Protein AF-A0A2U1MA56-F1 (afdb_monomer)

Sequence (239 aa):
MHGKRPIFQWEWEWISPPASTTELYQLQEMLSQLRNVMLTNDTDSWKWACNASGIFTTKSMKNHLIKTAHGPNHWIFPWNRLAPIKANILGWRLEMNRLPTTDLLLQRKIAIPSTTCLLCNASVESIQHLFLECPFADILWSLLLSWCKIPLRRPLQAKDLFELHMDPFIPPDKAKHINLIVLSYCWTIWKVRNECVFSKKEPSIRFDMKEINTTSYLWLANRTNSSELDWTKWSSFNY

Mean predicted aligned error: 11.5 Å

pLDDT: mean 88.61, std 12.23, range [33.47, 98.5]

Secondary structure (DSSP, 8-state):
--PPPP--------SS---SHHHHHHHHHHHHHHTT----SSPP----TTSTT----HHHHHHHHHHH--S-S-------TTS-HHHHHHHHHHHTT-S--HHHHHHTT---S--B-TTTSSSB--HHIIIII-HHHHHHHHHHHHHTTPPP---SSHHHHHHGGG-TTS-HHHHHHHHHHHHHHHHHHHHHHHHHHHH-PPP-HHHHHHHHHHHHHHHHHTT---TT--HHHHHTT--

Radius of gyration: 28.81 Å; Cα contacts (8 Å, |Δi|>4): 208; chains: 1; bounding box: 80×38×81 Å

Structure (mmCIF, N/CA/C/O backbone):
data_AF-A0A2U1MA56-F1
#
_entry.id   AF-A0A2U1MA56-F1
#
loop_
_atom_site.group_PDB
_atom_site.id
_atom_site.type_symbol
_atom_site.label_atom_id
_atom_site.label_alt_id
_atom_site.label_comp_id
_atom_site.label_asym_id
_atom_site.label_entity_id
_atom_site.label_seq_id
_atom_site.pdbx_PDB_ins_code
_atom_site.Cartn_x
_atom_site.Cartn_y
_atom_site.Cartn_z
_atom_site.occupancy
_atom_site.B_iso_or_equiv
_atom_site.auth_seq_id
_atom_site.auth_comp_id
_atom_site.auth_asym_id
_atom_site.auth_atom_id
_atom_site.pdbx_PDB_model_num
ATOM 1 N N . MET A 1 1 ? 59.895 7.330 -34.486 1.00 33.47 1 MET A N 1
ATOM 2 C CA . MET A 1 1 ? 59.615 6.599 -35.741 1.00 33.47 1 MET A CA 1
ATOM 3 C C . MET A 1 1 ? 58.118 6.329 -35.813 1.00 33.47 1 MET A C 1
ATOM 5 O O . MET A 1 1 ? 57.593 5.675 -34.926 1.00 33.47 1 MET A O 1
ATOM 9 N N . HIS A 1 2 ? 57.409 6.939 -36.764 1.00 36.34 2 HIS A N 1
ATOM 10 C CA . HIS A 1 2 ? 55.959 6.781 -36.928 1.00 36.34 2 HIS A CA 1
ATOM 11 C C . HIS A 1 2 ? 55.671 5.485 -37.699 1.00 36.34 2 HIS A C 1
ATOM 13 O O . HIS A 1 2 ? 55.919 5.416 -38.901 1.00 36.34 2 HIS A O 1
ATOM 19 N N . GLY A 1 3 ? 55.187 4.453 -37.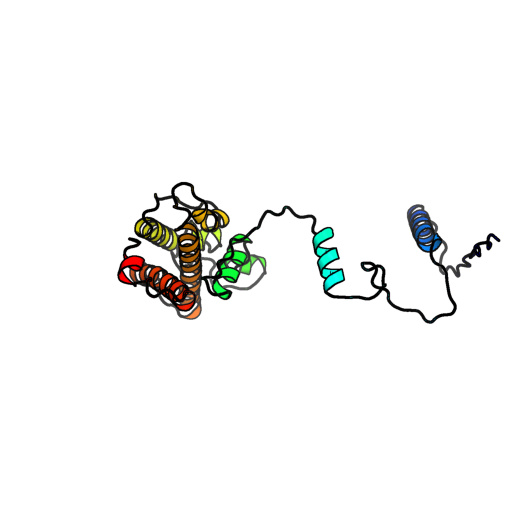005 1.00 38.47 3 GLY A N 1
ATOM 20 C CA . GLY A 1 3 ? 54.735 3.214 -37.638 1.00 38.47 3 GLY A CA 1
ATOM 21 C C . GLY A 1 3 ? 53.513 3.485 -38.514 1.00 38.47 3 GLY A C 1
ATOM 22 O O . GLY A 1 3 ? 52.492 3.968 -38.024 1.00 38.47 3 GLY A O 1
ATOM 23 N N . LYS A 1 4 ? 53.629 3.211 -39.818 1.00 44.22 4 LYS A N 1
ATOM 24 C CA . LYS A 1 4 ? 52.506 3.246 -40.762 1.00 44.22 4 LYS A CA 1
ATOM 25 C C . LYS A 1 4 ? 51.425 2.283 -40.260 1.00 44.22 4 LYS A C 1
ATOM 27 O O . LYS A 1 4 ? 51.717 1.116 -40.017 1.00 44.22 4 LYS A O 1
ATOM 32 N N . ARG A 1 5 ? 50.191 2.770 -40.085 1.00 49.66 5 ARG A N 1
ATOM 33 C CA . ARG A 1 5 ? 49.040 1.903 -39.793 1.00 49.66 5 ARG A CA 1
ATOM 34 C C . ARG A 1 5 ? 48.814 0.991 -41.009 1.00 49.66 5 ARG A C 1
ATOM 36 O O . ARG A 1 5 ? 48.802 1.525 -42.120 1.00 49.66 5 ARG A O 1
ATOM 43 N N . PRO A 1 6 ? 48.656 -0.331 -40.842 1.00 53.56 6 PRO A N 1
ATOM 44 C CA . PRO A 1 6 ? 48.282 -1.200 -41.950 1.00 53.56 6 PRO A CA 1
ATOM 45 C C . PRO A 1 6 ? 46.906 -0.768 -42.471 1.00 53.56 6 PRO A C 1
ATOM 47 O O . PRO A 1 6 ? 45.951 -0.642 -41.707 1.00 53.56 6 PRO A O 1
ATOM 50 N N . ILE A 1 7 ? 46.827 -0.473 -43.767 1.00 55.69 7 ILE A N 1
ATOM 51 C CA . ILE A 1 7 ? 45.560 -0.216 -44.451 1.00 55.69 7 ILE A CA 1
ATOM 52 C C . ILE A 1 7 ? 45.002 -1.595 -44.793 1.00 55.69 7 ILE A C 1
ATOM 54 O O . ILE A 1 7 ? 45.499 -2.250 -45.704 1.00 55.69 7 ILE A O 1
ATOM 58 N N . PHE A 1 8 ? 44.021 -2.061 -44.024 1.00 61.78 8 PHE A N 1
ATOM 59 C CA . PHE A 1 8 ? 43.281 -3.273 -44.358 1.00 61.78 8 PHE A CA 1
ATOM 60 C C . PHE A 1 8 ? 42.340 -2.960 -45.528 1.00 61.78 8 PHE A C 1
ATOM 62 O O . PHE A 1 8 ? 41.454 -2.112 -45.405 1.00 61.78 8 PHE A O 1
ATOM 69 N N . GLN A 1 9 ? 42.556 -3.611 -46.671 1.00 66.38 9 GLN A N 1
ATOM 70 C CA . GLN A 1 9 ? 41.637 -3.586 -47.804 1.00 66.38 9 GLN A CA 1
ATOM 71 C C . GLN A 1 9 ? 40.729 -4.812 -47.687 1.00 66.38 9 GLN A C 1
ATOM 73 O O . GLN A 1 9 ? 41.209 -5.941 -47.715 1.00 66.38 9 GLN A O 1
ATOM 78 N N . TRP A 1 10 ? 39.432 -4.585 -47.480 1.00 74.56 10 TRP A N 1
ATOM 79 C CA . TRP A 1 10 ? 38.451 -5.661 -47.368 1.00 74.56 10 TRP A CA 1
ATOM 80 C C . TRP A 1 10 ? 38.139 -6.221 -48.758 1.00 74.56 10 TRP A C 1
ATOM 82 O O . TRP A 1 10 ? 37.633 -5.492 -49.615 1.00 74.56 10 TRP A O 1
ATOM 92 N N . GLU A 1 11 ? 38.429 -7.502 -48.970 1.00 78.88 11 GLU A N 1
ATOM 93 C CA . GLU A 1 11 ? 37.964 -8.262 -50.129 1.00 78.88 11 GLU A CA 1
ATOM 94 C C . GLU A 1 11 ? 36.668 -8.979 -49.745 1.00 78.88 11 GLU A C 1
ATOM 96 O O . GLU A 1 11 ? 36.629 -9.761 -48.797 1.00 78.88 11 GLU A O 1
ATOM 101 N N . TRP A 1 12 ? 35.583 -8.645 -50.438 1.00 81.75 12 TRP A N 1
ATOM 102 C CA . TRP A 1 12 ? 34.245 -9.137 -50.124 1.00 81.75 12 TRP A CA 1
ATOM 103 C C . TRP A 1 12 ? 33.830 -10.211 -51.126 1.00 81.75 12 TRP A C 1
ATOM 105 O O . TRP A 1 12 ? 33.728 -9.938 -52.324 1.00 81.75 12 TRP A O 1
ATOM 115 N N . GLU A 1 13 ? 33.514 -11.405 -50.636 1.00 86.81 13 GLU A N 1
ATOM 116 C CA . GLU A 1 13 ? 32.885 -12.460 -51.434 1.00 86.81 13 GLU A CA 1
ATOM 117 C C . GLU A 1 13 ? 31.362 -12.269 -51.440 1.00 86.81 13 GLU A C 1
ATOM 119 O O . GLU A 1 13 ? 30.616 -12.863 -50.660 1.00 86.81 13 GLU A O 1
ATOM 124 N N . TRP A 1 14 ? 30.886 -11.361 -52.294 1.00 84.19 14 TRP A N 1
ATOM 125 C CA . TRP A 1 14 ? 29.463 -11.041 -52.382 1.00 84.19 14 TRP A CA 1
ATOM 126 C C . TRP A 1 14 ? 28.648 -12.211 -52.943 1.00 84.19 14 TRP A C 1
ATOM 128 O O . TRP A 1 14 ? 28.882 -12.655 -54.064 1.00 84.19 14 TRP A O 1
ATOM 138 N N . ILE A 1 15 ? 27.608 -12.628 -52.216 1.00 85.25 15 ILE A N 1
ATOM 139 C CA . ILE A 1 15 ? 26.539 -13.476 -52.776 1.00 85.25 15 ILE A CA 1
ATOM 140 C C . ILE A 1 15 ? 25.653 -12.640 -53.719 1.00 85.25 15 ILE A C 1
ATOM 142 O O . ILE A 1 15 ? 25.251 -13.103 -54.782 1.00 85.25 15 ILE A O 1
ATOM 146 N N . SER A 1 16 ? 25.383 -11.385 -53.345 1.00 85.69 16 SER A N 1
ATOM 147 C CA . SER A 1 16 ? 24.796 -10.349 -54.199 1.00 85.69 16 SER A CA 1
ATOM 148 C C . SER A 1 16 ? 25.372 -8.994 -53.783 1.00 85.69 16 SER A C 1
ATOM 150 O O . SER A 1 16 ? 25.399 -8.710 -52.582 1.00 85.69 16 SER A O 1
ATOM 152 N N . PRO A 1 17 ? 25.842 -8.152 -54.719 1.00 85.69 17 PRO A N 1
ATOM 153 C CA . PRO A 1 17 ? 26.330 -6.824 -54.378 1.00 85.69 17 PRO A CA 1
ATOM 154 C C . PRO A 1 17 ? 25.165 -5.908 -53.961 1.00 85.69 17 PRO A C 1
ATOM 156 O O . PRO A 1 17 ? 24.044 -6.091 -54.446 1.00 85.69 17 PRO A O 1
ATOM 159 N N . PRO A 1 18 ? 25.413 -4.912 -53.091 1.00 87.50 18 PRO A N 1
ATOM 160 C CA . PRO A 1 18 ? 24.406 -3.921 -52.722 1.00 87.50 18 PRO A CA 1
ATOM 161 C C . PRO A 1 18 ? 23.954 -3.149 -53.967 1.00 87.50 18 PRO A C 1
ATOM 163 O O . PRO A 1 18 ? 24.777 -2.564 -54.673 1.00 87.50 18 PRO A O 1
ATOM 166 N N . ALA A 1 19 ? 22.650 -3.158 -54.238 1.00 88.75 19 ALA A N 1
ATOM 167 C CA . ALA A 1 19 ? 22.073 -2.595 -55.460 1.00 88.75 19 ALA A CA 1
ATOM 168 C C . ALA A 1 19 ? 21.151 -1.401 -55.176 1.00 88.75 19 ALA A C 1
ATOM 170 O O . ALA A 1 19 ? 20.963 -0.536 -56.031 1.00 88.75 19 ALA A O 1
ATOM 171 N N . SER A 1 20 ? 20.585 -1.334 -53.971 1.00 92.31 20 SER A N 1
ATOM 172 C CA . SER A 1 20 ? 19.740 -0.228 -53.528 1.00 92.31 20 SER A CA 1
ATOM 173 C C . SER A 1 20 ? 20.529 0.841 -52.771 1.00 92.31 20 SER A C 1
ATOM 175 O O . SER A 1 20 ? 21.581 0.595 -52.178 1.00 92.31 20 SER A O 1
ATOM 177 N N . THR A 1 21 ? 19.978 2.053 -52.728 1.00 89.94 21 THR A N 1
ATOM 178 C CA . THR A 1 21 ? 20.537 3.155 -51.935 1.00 89.94 21 THR A CA 1
ATOM 179 C C . THR A 1 21 ? 20.605 2.813 -50.446 1.00 89.94 21 THR A C 1
ATOM 181 O O . THR A 1 21 ? 21.595 3.137 -49.797 1.00 89.94 21 THR A O 1
ATOM 184 N N . THR A 1 22 ? 19.605 2.113 -49.902 1.00 92.19 22 THR A N 1
ATOM 185 C CA . THR A 1 22 ? 19.592 1.668 -48.500 1.00 92.19 22 THR A CA 1
ATOM 186 C C . THR A 1 22 ? 20.719 0.684 -48.193 1.00 92.19 22 THR A C 1
ATOM 188 O O . THR A 1 22 ? 21.407 0.856 -47.189 1.00 92.19 22 THR A O 1
ATOM 191 N N . GLU A 1 23 ? 20.953 -0.307 -49.056 1.00 90.06 23 GLU A N 1
ATOM 192 C CA . GLU A 1 23 ? 22.043 -1.278 -48.874 1.00 90.06 23 GLU A CA 1
ATOM 193 C C . GLU A 1 23 ? 23.419 -0.605 -48.958 1.00 90.06 23 GLU A C 1
ATOM 195 O O . GLU A 1 23 ? 24.312 -0.925 -48.175 1.00 90.06 23 GLU A O 1
ATOM 200 N N . LEU A 1 24 ? 23.586 0.378 -49.852 1.00 90.25 24 LEU A N 1
ATOM 201 C CA . LEU A 1 24 ? 24.814 1.175 -49.931 1.00 90.25 24 LEU A CA 1
ATOM 202 C C . LEU A 1 24 ? 25.049 1.999 -48.655 1.00 90.25 24 LEU A C 1
ATOM 204 O O . LEU A 1 24 ? 26.180 2.048 -48.167 1.00 90.25 24 LEU A O 1
ATOM 208 N N . TYR A 1 25 ? 24.001 2.596 -48.074 1.00 92.62 25 TYR A N 1
ATOM 209 C CA . TYR A 1 25 ? 24.103 3.295 -46.787 1.00 92.62 25 TYR A CA 1
ATOM 210 C C . TYR A 1 25 ? 24.478 2.350 -45.641 1.00 92.62 25 TYR A C 1
ATOM 212 O O . TYR A 1 25 ? 25.361 2.679 -44.850 1.00 92.62 25 TYR A O 1
ATOM 220 N N . GLN A 1 26 ? 23.860 1.169 -45.568 1.00 89.94 26 GLN A N 1
ATOM 221 C CA . GLN A 1 26 ? 24.180 0.158 -44.554 1.00 89.94 26 GLN A CA 1
ATOM 222 C C . GLN A 1 26 ? 25.624 -0.338 -44.682 1.00 89.94 26 GLN A C 1
ATOM 224 O O . GLN A 1 26 ? 26.332 -0.452 -43.680 1.00 89.94 26 GLN A O 1
ATOM 229 N N . LEU A 1 27 ? 26.093 -0.572 -45.913 1.00 88.50 27 LEU A N 1
ATOM 230 C CA . LEU A 1 27 ? 27.484 -0.932 -46.172 1.00 88.50 27 LEU A CA 1
ATOM 231 C C . LEU A 1 27 ? 28.436 0.181 -45.717 1.00 88.50 27 LEU A C 1
ATOM 233 O O . LEU A 1 27 ? 29.429 -0.091 -45.043 1.00 88.50 27 LEU A O 1
ATOM 237 N N . GLN A 1 28 ? 28.134 1.438 -46.043 1.00 88.69 28 GLN A N 1
ATOM 238 C CA . GLN A 1 28 ? 28.951 2.578 -45.627 1.00 88.69 28 GLN A CA 1
ATOM 239 C C . GLN A 1 28 ? 28.989 2.732 -44.097 1.00 88.69 28 GLN A C 1
ATOM 241 O O . GLN A 1 28 ? 30.052 3.001 -43.531 1.00 88.69 28 GLN A O 1
ATOM 246 N N . GLU A 1 29 ? 27.859 2.534 -43.419 1.00 90.56 29 GLU A N 1
ATOM 247 C CA . GLU A 1 29 ? 27.781 2.553 -41.958 1.00 90.56 29 GLU A CA 1
ATOM 248 C C . GLU A 1 29 ? 28.630 1.435 -41.344 1.00 90.56 29 GLU A C 1
ATOM 250 O O . GLU A 1 29 ? 29.468 1.704 -40.480 1.00 90.56 29 GLU A O 1
ATOM 255 N N . MET A 1 30 ? 28.499 0.204 -41.837 1.00 86.62 30 MET A N 1
ATOM 256 C CA . MET A 1 30 ? 29.304 -0.932 -41.390 1.00 86.62 30 MET A CA 1
ATOM 257 C C . MET A 1 30 ? 30.807 -0.682 -41.610 1.00 86.62 30 MET A C 1
ATOM 259 O O . MET A 1 30 ? 31.601 -0.852 -40.684 1.00 86.62 30 MET A O 1
ATOM 263 N N . LEU A 1 31 ? 31.216 -0.206 -42.793 1.00 87.12 31 LEU A N 1
ATOM 264 C CA . LEU A 1 31 ? 32.615 0.138 -43.082 1.00 87.12 31 LEU A CA 1
ATOM 265 C C . LEU A 1 31 ? 33.150 1.218 -42.129 1.00 87.12 31 LEU A C 1
ATOM 267 O O . LEU A 1 31 ? 34.313 1.169 -41.723 1.00 87.12 31 LEU A O 1
ATOM 271 N N . SER A 1 32 ? 32.304 2.170 -41.723 1.00 86.44 32 SER A N 1
ATOM 272 C CA . SER A 1 32 ? 32.674 3.194 -40.740 1.00 86.44 32 SER A CA 1
ATOM 273 C C . SER A 1 32 ? 32.966 2.600 -39.355 1.00 86.44 32 SER A C 1
ATOM 275 O O . SER A 1 32 ? 33.912 3.041 -38.697 1.00 86.44 32 SER A O 1
ATOM 277 N N . GLN A 1 33 ? 32.225 1.562 -38.946 1.00 83.19 33 GLN A N 1
ATOM 278 C CA . GLN A 1 33 ? 32.451 0.842 -37.689 1.00 83.19 33 GLN A CA 1
ATOM 279 C C . GLN A 1 33 ? 33.727 -0.008 -37.756 1.00 83.19 33 GLN A C 1
ATOM 281 O O . GLN A 1 33 ? 34.509 -0.033 -36.803 1.00 83.19 33 GLN A O 1
ATOM 286 N N . LEU A 1 34 ? 33.991 -0.634 -38.908 1.00 82.00 34 LEU A N 1
ATOM 287 C CA . LEU A 1 34 ? 35.180 -1.461 -39.137 1.00 82.00 34 LEU A CA 1
ATOM 288 C C . LEU A 1 34 ? 36.481 -0.655 -39.247 1.00 82.00 34 LEU A C 1
ATOM 290 O O . LEU A 1 34 ? 37.555 -1.201 -39.014 1.00 82.00 34 LEU A O 1
ATOM 294 N N . ARG A 1 35 ? 36.419 0.651 -39.546 1.00 80.38 35 ARG A N 1
ATOM 295 C CA . ARG A 1 35 ? 37.604 1.505 -39.770 1.00 80.38 35 ARG A CA 1
ATOM 296 C C . ARG A 1 35 ? 38.617 1.494 -38.620 1.00 80.38 35 ARG A C 1
ATOM 298 O O . ARG A 1 35 ? 39.806 1.701 -38.848 1.00 80.38 35 ARG A O 1
ATOM 305 N N . ASN A 1 36 ? 38.151 1.303 -37.387 1.00 75.69 36 ASN A N 1
ATOM 306 C CA . ASN A 1 36 ? 39.000 1.299 -36.193 1.00 75.69 36 ASN A CA 1
ATOM 307 C C . ASN A 1 36 ? 39.308 -0.117 -35.676 1.00 75.69 36 ASN A C 1
ATOM 309 O O . ASN A 1 36 ? 39.937 -0.253 -34.626 1.00 75.69 36 ASN A O 1
ATOM 313 N N . VAL A 1 37 ? 38.859 -1.161 -36.377 1.00 77.25 37 VAL A N 1
ATOM 314 C CA . VAL A 1 37 ? 39.108 -2.553 -36.002 1.00 77.25 37 VAL A CA 1
ATOM 315 C C . VAL A 1 37 ? 40.482 -2.961 -36.523 1.00 77.25 37 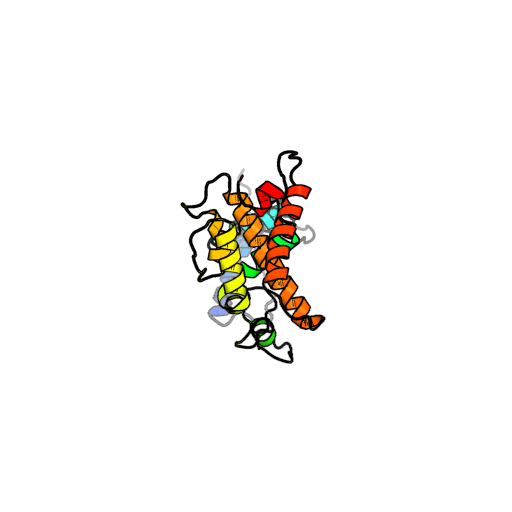VAL A C 1
ATOM 317 O O . VAL A 1 37 ? 40.763 -2.868 -37.714 1.00 77.25 37 VAL A O 1
ATOM 320 N N . MET A 1 38 ? 41.350 -3.406 -35.618 1.00 76.25 38 MET A N 1
ATOM 321 C CA . MET A 1 38 ? 42.636 -4.006 -35.967 1.00 76.25 38 MET A CA 1
ATOM 322 C C . MET A 1 38 ? 42.490 -5.516 -35.842 1.00 76.25 38 MET A C 1
ATOM 324 O O . MET A 1 38 ? 42.315 -6.020 -34.733 1.00 76.25 38 MET A O 1
ATOM 328 N N . LEU A 1 39 ? 42.531 -6.212 -36.976 1.00 79.00 39 LEU A N 1
ATOM 329 C CA . LEU A 1 39 ? 42.515 -7.669 -36.999 1.00 79.00 39 LEU A CA 1
ATOM 330 C C . LEU A 1 39 ? 43.863 -8.194 -36.498 1.00 79.00 39 LEU A C 1
ATOM 332 O O . LEU A 1 39 ? 44.922 -7.724 -36.922 1.00 79.00 39 LEU A O 1
ATOM 336 N N . THR A 1 40 ? 43.813 -9.158 -35.585 1.00 81.19 40 THR A N 1
ATOM 337 C CA . THR A 1 40 ? 44.973 -9.926 -35.130 1.00 81.19 40 THR A CA 1
ATOM 338 C C . THR A 1 40 ? 44.765 -11.391 -35.502 1.00 81.19 40 THR A C 1
ATOM 340 O O . THR A 1 40 ? 43.641 -11.812 -35.755 1.00 81.19 40 THR A O 1
ATOM 343 N N . ASN A 1 41 ? 45.840 -12.182 -35.532 1.00 84.75 41 ASN A N 1
ATOM 344 C CA . ASN A 1 41 ? 45.753 -13.633 -35.754 1.00 84.75 41 ASN A CA 1
ATOM 345 C C . ASN A 1 41 ? 45.302 -14.398 -34.491 1.00 84.75 41 ASN A C 1
ATOM 347 O O . ASN A 1 41 ? 45.479 -15.613 -34.409 1.00 84.75 41 ASN A O 1
ATOM 351 N N . ASP A 1 42 ? 44.780 -13.691 -33.487 1.00 84.00 42 ASP A N 1
ATOM 352 C CA . ASP A 1 42 ? 44.268 -14.306 -32.270 1.00 84.00 42 ASP A CA 1
ATOM 353 C C . ASP A 1 42 ? 42.887 -14.914 -32.530 1.00 84.00 42 ASP A C 1
ATOM 355 O O . ASP A 1 42 ? 42.159 -14.506 -33.432 1.00 84.00 42 ASP A O 1
ATOM 359 N N . THR A 1 43 ? 42.497 -15.883 -31.707 1.00 86.56 43 THR A N 1
ATOM 360 C CA . THR A 1 43 ? 41.151 -16.456 -31.765 1.00 86.56 43 THR A CA 1
ATOM 361 C C . THR A 1 43 ? 40.092 -15.427 -31.373 1.00 86.56 43 THR A C 1
ATOM 363 O O . THR A 1 43 ? 40.266 -14.701 -30.386 1.00 86.56 43 THR A O 1
ATOM 366 N N . ASP A 1 44 ? 38.959 -15.436 -32.074 1.00 85.81 44 ASP A N 1
ATOM 367 C CA . ASP A 1 44 ? 37.825 -14.568 -31.766 1.00 85.81 44 ASP A CA 1
ATOM 368 C C . ASP A 1 44 ? 37.340 -14.734 -30.320 1.00 85.81 44 ASP A C 1
ATOM 370 O O . ASP A 1 44 ? 37.223 -15.839 -29.784 1.00 85.81 44 ASP A O 1
ATOM 374 N N . SER A 1 45 ? 37.031 -13.608 -29.676 1.00 82.31 45 SER A N 1
ATOM 375 C CA . SER A 1 45 ? 36.514 -13.583 -28.308 1.00 82.31 45 SER A CA 1
ATOM 376 C C . SER A 1 45 ? 35.419 -12.536 -28.137 1.00 82.31 45 SER A C 1
ATOM 378 O O . SER A 1 45 ? 35.499 -11.417 -28.646 1.00 82.31 45 SER A O 1
ATOM 380 N N . TRP A 1 46 ? 34.385 -12.891 -27.372 1.00 83.19 46 TRP A N 1
ATOM 381 C CA . TRP A 1 46 ? 33.320 -11.964 -27.008 1.00 83.19 46 TRP A CA 1
ATOM 382 C C . TRP A 1 46 ? 33.841 -10.923 -26.021 1.00 83.19 46 TRP A C 1
ATOM 384 O O . TRP A 1 46 ? 34.283 -11.264 -24.922 1.00 83.19 46 TRP A O 1
ATOM 394 N N . LYS A 1 47 ? 33.742 -9.644 -26.392 1.00 85.44 47 LYS A N 1
ATOM 395 C CA . LYS A 1 47 ? 34.067 -8.523 -25.507 1.00 85.44 47 LYS A CA 1
ATOM 396 C C . LYS A 1 47 ? 32.810 -7.774 -25.100 1.00 85.44 47 LYS A C 1
ATOM 398 O O . LYS A 1 47 ? 31.965 -7.418 -25.916 1.00 85.44 47 LYS A O 1
ATOM 403 N N . TRP A 1 48 ? 32.707 -7.501 -23.809 1.00 87.50 48 TRP A N 1
ATOM 404 C CA . TRP A 1 48 ? 31.652 -6.685 -23.238 1.00 87.50 48 TRP A CA 1
ATOM 405 C C . TRP A 1 48 ? 31.886 -5.205 -23.557 1.00 87.50 48 TRP A C 1
ATOM 407 O O . TRP A 1 48 ? 32.751 -4.562 -22.963 1.00 87.50 48 TRP A O 1
ATOM 417 N N . ALA A 1 49 ? 31.090 -4.655 -24.476 1.00 83.31 49 ALA A N 1
ATOM 418 C CA . ALA A 1 49 ? 31.237 -3.281 -24.961 1.00 83.31 49 ALA A CA 1
ATOM 419 C C . ALA A 1 49 ? 31.054 -2.209 -23.868 1.00 83.31 49 ALA A C 1
ATOM 421 O O . ALA A 1 49 ? 31.612 -1.118 -23.964 1.00 83.31 49 ALA A O 1
ATOM 422 N N . CYS A 1 50 ? 30.306 -2.504 -22.798 1.00 79.88 50 CYS A N 1
ATOM 423 C CA . CYS A 1 50 ? 30.022 -1.536 -21.733 1.00 79.88 50 CYS A CA 1
ATOM 424 C C . CYS A 1 50 ? 31.118 -1.467 -20.648 1.00 79.88 50 CYS A C 1
ATOM 426 O O . CYS A 1 50 ? 30.884 -0.916 -19.568 1.00 79.88 50 CYS A O 1
ATOM 428 N N . ASN A 1 51 ? 32.302 -2.033 -20.896 1.00 82.31 51 ASN A N 1
ATOM 429 C CA . ASN A 1 51 ? 33.456 -1.952 -20.005 1.00 82.31 51 ASN A CA 1
ATOM 430 C C . ASN A 1 51 ? 34.757 -1.860 -20.812 1.00 82.31 51 ASN A C 1
ATOM 432 O O . ASN A 1 51 ? 34.980 -2.654 -21.718 1.00 82.31 51 ASN A O 1
ATOM 436 N N . ALA A 1 52 ? 35.654 -0.944 -20.438 1.00 80.44 52 ALA A N 1
ATOM 437 C CA . ALA A 1 52 ? 36.930 -0.743 -21.128 1.00 80.44 52 ALA A CA 1
ATOM 438 C C . ALA A 1 52 ? 37.841 -1.984 -21.093 1.00 80.44 52 ALA A C 1
ATOM 440 O O . ALA A 1 52 ? 38.643 -2.178 -22.000 1.00 80.44 52 ALA A O 1
ATOM 441 N N . SER A 1 53 ? 37.700 -2.849 -20.080 1.00 83.25 53 SER A N 1
ATOM 442 C CA . SER A 1 53 ? 38.445 -4.112 -20.022 1.00 83.25 53 SER A CA 1
ATOM 443 C C . SER A 1 53 ? 37.897 -5.197 -20.955 1.00 83.25 53 SER A C 1
ATOM 445 O O . SER A 1 53 ? 38.491 -6.266 -21.046 1.00 83.25 53 SER A O 1
ATOM 447 N N . GLY A 1 54 ? 36.744 -4.980 -21.600 1.00 84.50 54 GLY A N 1
ATOM 448 C CA . GLY A 1 54 ? 36.067 -5.983 -22.425 1.00 84.50 54 GLY A CA 1
ATOM 449 C C . GLY A 1 54 ? 35.493 -7.167 -21.639 1.00 84.50 54 GLY A C 1
ATOM 450 O O . GLY A 1 54 ? 34.946 -8.082 -22.244 1.00 84.50 54 GLY A O 1
ATOM 451 N N . ILE A 1 55 ? 35.578 -7.164 -20.304 1.00 87.69 55 ILE A N 1
ATOM 452 C CA . ILE A 1 55 ? 35.078 -8.246 -19.446 1.00 87.69 55 ILE A CA 1
ATOM 453 C C . ILE A 1 55 ? 33.700 -7.876 -18.901 1.00 87.69 55 ILE A C 1
ATOM 455 O O . ILE A 1 55 ? 33.508 -6.791 -18.331 1.00 87.69 55 ILE A O 1
ATOM 459 N N . PHE A 1 56 ? 32.753 -8.806 -19.032 1.00 86.88 56 PHE A N 1
ATOM 460 C CA . PHE A 1 56 ? 31.438 -8.673 -18.423 1.00 86.88 56 PHE A CA 1
ATOM 461 C C . PHE A 1 56 ? 31.541 -8.727 -16.900 1.00 86.88 56 PHE A C 1
ATOM 463 O O . PHE A 1 56 ? 32.099 -9.654 -16.317 1.00 86.88 56 PHE A O 1
ATOM 470 N N . THR A 1 57 ? 30.933 -7.746 -16.242 1.00 90.06 57 THR A N 1
ATOM 471 C CA . THR A 1 57 ? 30.685 -7.797 -14.800 1.00 90.06 57 THR A CA 1
ATOM 472 C C . THR A 1 57 ? 29.291 -7.270 -14.505 1.00 90.06 57 THR A C 1
ATOM 474 O O . THR A 1 57 ? 28.835 -6.308 -15.133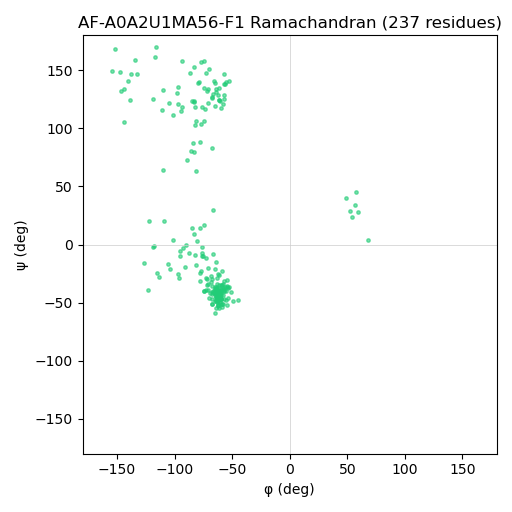 1.00 90.06 57 THR A O 1
ATOM 477 N N . THR A 1 58 ? 28.642 -7.820 -13.479 1.00 87.69 58 THR A N 1
ATOM 478 C CA . THR A 1 58 ? 27.354 -7.311 -12.976 1.00 87.69 58 THR A CA 1
ATOM 479 C C . THR A 1 58 ? 27.431 -5.822 -12.623 1.00 87.69 58 THR A C 1
ATOM 481 O O . THR A 1 58 ? 26.497 -5.071 -12.898 1.00 87.69 58 THR A O 1
ATOM 484 N N . LYS A 1 59 ? 28.579 -5.361 -12.103 1.00 86.81 59 LYS A N 1
ATOM 485 C CA . LYS A 1 59 ? 28.876 -3.944 -11.839 1.00 86.81 59 LYS A CA 1
ATOM 486 C C . LYS A 1 59 ? 28.843 -3.095 -13.113 1.00 86.81 59 LYS A C 1
ATOM 488 O O . LYS A 1 59 ? 28.190 -2.055 -13.124 1.00 86.81 59 LYS A O 1
ATOM 493 N N . SER A 1 60 ? 29.530 -3.521 -14.176 1.00 89.19 60 SER A N 1
ATOM 494 C CA . SER A 1 60 ? 29.549 -2.785 -15.449 1.00 89.19 60 SER A CA 1
ATOM 495 C C . SER A 1 60 ? 28.166 -2.718 -16.100 1.00 89.19 60 SER A C 1
ATOM 497 O O . SER A 1 60 ? 27.765 -1.647 -16.546 1.00 89.19 60 SER A O 1
ATOM 499 N N . MET A 1 61 ? 27.398 -3.812 -16.055 1.00 86.38 61 MET A N 1
ATOM 500 C CA . MET A 1 61 ? 26.022 -3.850 -16.554 1.00 86.38 61 MET A CA 1
ATOM 501 C C . MET A 1 61 ? 25.108 -2.920 -15.755 1.00 86.38 61 MET A C 1
ATOM 503 O O . MET A 1 61 ? 24.415 -2.092 -16.335 1.00 86.38 61 MET A O 1
ATOM 507 N N . LYS A 1 62 ? 25.157 -2.976 -14.418 1.00 85.06 62 LYS A N 1
ATOM 508 C CA . LYS A 1 62 ? 24.395 -2.065 -13.550 1.00 85.06 62 LYS A CA 1
ATOM 509 C C . LYS A 1 62 ? 24.719 -0.600 -13.843 1.00 85.06 62 LYS A C 1
ATOM 511 O O . LYS A 1 62 ? 23.810 0.210 -13.972 1.00 85.06 62 LYS A O 1
ATOM 516 N N . ASN A 1 63 ? 26.000 -0.256 -13.951 1.00 85.25 63 ASN A N 1
ATOM 517 C CA . ASN A 1 63 ? 26.419 1.115 -14.239 1.00 85.25 63 ASN A CA 1
ATOM 518 C C . ASN A 1 63 ? 25.949 1.581 -15.619 1.00 85.25 63 ASN A C 1
ATOM 520 O O . ASN A 1 63 ? 25.560 2.736 -15.763 1.00 85.25 63 ASN A O 1
ATOM 524 N N . HIS A 1 64 ? 25.983 0.697 -16.618 1.00 85.25 64 HIS A N 1
ATOM 525 C CA . HIS A 1 64 ? 25.444 0.987 -17.939 1.00 85.25 64 HIS A CA 1
ATOM 526 C C . HIS A 1 64 ? 23.936 1.240 -17.865 1.00 85.25 64 HIS A C 1
ATOM 528 O O . HIS A 1 64 ? 23.506 2.318 -18.253 1.00 85.25 64 HIS A O 1
ATOM 534 N N . LEU A 1 65 ? 23.172 0.333 -17.244 1.00 83.38 65 LEU A N 1
ATOM 535 C CA . LEU A 1 65 ? 21.727 0.479 -17.045 1.00 83.38 65 LEU A CA 1
ATOM 536 C C . LEU A 1 65 ? 21.355 1.775 -16.320 1.00 83.38 65 LEU A C 1
ATOM 538 O O . LEU A 1 65 ? 20.389 2.415 -16.702 1.00 83.38 65 LEU A O 1
ATOM 542 N N . ILE A 1 66 ? 22.116 2.190 -15.303 1.00 80.44 66 ILE A N 1
ATOM 543 C CA . ILE A 1 66 ? 21.881 3.466 -14.606 1.00 80.44 66 ILE A CA 1
ATOM 544 C C . ILE A 1 66 ? 22.098 4.657 -15.549 1.00 80.44 66 ILE A C 1
ATOM 546 O O . ILE A 1 66 ? 21.329 5.610 -15.510 1.00 80.44 66 ILE A O 1
ATOM 550 N N . LYS A 1 67 ? 23.137 4.616 -16.392 1.00 79.62 67 LYS A N 1
ATOM 551 C CA . LYS A 1 67 ? 23.446 5.696 -17.342 1.00 79.62 67 LYS A CA 1
ATOM 552 C C . LYS A 1 67 ? 22.454 5.767 -18.502 1.00 79.62 67 LYS A C 1
ATOM 554 O O . LYS A 1 67 ? 22.182 6.859 -18.982 1.00 79.62 67 LYS A O 1
ATOM 559 N N . THR A 1 68 ? 21.957 4.621 -18.963 1.00 76.38 68 THR A N 1
ATOM 560 C CA . THR A 1 68 ? 21.038 4.513 -20.106 1.00 76.38 68 THR A CA 1
ATOM 561 C C . THR A 1 68 ? 19.571 4.472 -19.699 1.00 76.38 68 THR A C 1
ATOM 563 O O . THR A 1 68 ? 18.704 4.476 -20.572 1.00 76.38 68 THR A O 1
ATOM 566 N N . ALA A 1 69 ? 19.265 4.414 -18.400 1.00 70.62 69 ALA A N 1
ATOM 567 C CA . ALA A 1 69 ? 17.913 4.565 -17.885 1.00 70.62 69 ALA A CA 1
ATOM 568 C C . ALA A 1 69 ? 17.436 6.003 -18.128 1.00 70.62 69 ALA A C 1
ATOM 570 O O . ALA A 1 69 ? 17.502 6.869 -17.261 1.00 70.62 69 ALA A O 1
ATOM 571 N N . HIS A 1 70 ? 16.945 6.255 -19.337 1.00 57.22 70 HIS A N 1
ATOM 572 C CA . HIS A 1 70 ? 16.197 7.453 -19.676 1.00 57.22 70 HIS A CA 1
ATOM 573 C C . HIS A 1 70 ? 14.737 7.228 -19.292 1.00 57.22 70 HIS A C 1
ATOM 575 O O . HIS A 1 70 ? 13.919 6.758 -20.077 1.00 57.22 70 HIS A O 1
ATOM 581 N N . GLY A 1 71 ? 14.425 7.532 -18.040 1.00 56.47 71 GLY A N 1
ATOM 582 C CA . GLY A 1 71 ? 13.064 7.653 -17.545 1.00 56.47 71 GLY A CA 1
ATOM 583 C C . GLY A 1 71 ? 13.039 8.723 -16.460 1.00 56.47 71 GLY A C 1
ATOM 584 O O . GLY A 1 71 ? 14.053 8.911 -15.782 1.00 56.47 71 GLY A O 1
ATOM 585 N N . PRO A 1 72 ? 11.933 9.464 -16.289 1.00 54.25 72 PRO A N 1
ATOM 586 C CA . PRO A 1 72 ? 11.824 10.372 -15.161 1.00 54.25 72 PRO A CA 1
ATOM 587 C C . PRO A 1 72 ? 12.056 9.578 -13.867 1.00 54.25 72 PRO A C 1
ATOM 589 O O . PRO A 1 72 ? 11.568 8.457 -13.720 1.00 54.25 72 PRO A O 1
ATOM 592 N N . ASN A 1 73 ? 12.785 10.172 -12.922 1.00 56.50 73 ASN A N 1
ATOM 593 C CA . ASN A 1 73 ? 13.066 9.651 -11.574 1.00 56.50 73 ASN A CA 1
ATOM 594 C C . ASN A 1 73 ? 11.791 9.582 -10.693 1.00 56.50 73 ASN A C 1
ATOM 596 O O . ASN A 1 73 ? 11.832 9.787 -9.487 1.00 56.50 73 ASN A O 1
ATOM 600 N N . HIS A 1 74 ? 10.630 9.378 -11.312 1.00 54.16 74 HIS A N 1
ATOM 601 C CA . HIS A 1 74 ? 9.316 9.777 -10.819 1.00 54.16 74 HIS A CA 1
ATOM 602 C C . HIS A 1 74 ? 8.723 8.801 -9.796 1.00 54.16 74 HIS A C 1
ATOM 604 O O . HIS A 1 74 ? 7.830 9.188 -9.049 1.00 54.16 74 HIS A O 1
ATOM 610 N N . TRP A 1 75 ? 9.232 7.572 -9.712 1.00 60.22 75 TRP A N 1
ATOM 611 C CA . TRP A 1 75 ? 8.711 6.549 -8.802 1.00 60.22 75 TRP A CA 1
ATOM 612 C C . TRP A 1 75 ? 9.685 6.258 -7.663 1.00 60.22 75 TRP A C 1
ATOM 614 O O . TRP A 1 75 ? 10.229 5.154 -7.551 1.00 60.22 75 TRP A O 1
ATOM 624 N N . ILE A 1 76 ? 9.931 7.256 -6.811 1.00 76.00 76 ILE A N 1
ATOM 625 C CA . ILE A 1 76 ? 10.629 7.027 -5.542 1.00 76.00 76 ILE A CA 1
ATOM 626 C C . ILE A 1 76 ? 9.593 6.542 -4.529 1.00 76.00 76 ILE A C 1
ATOM 628 O O . ILE A 1 76 ? 9.112 7.299 -3.691 1.00 76.00 76 ILE A O 1
ATOM 632 N N . PHE A 1 77 ? 9.257 5.256 -4.607 1.00 90.25 77 PHE A N 1
ATOM 633 C CA . PHE A 1 77 ?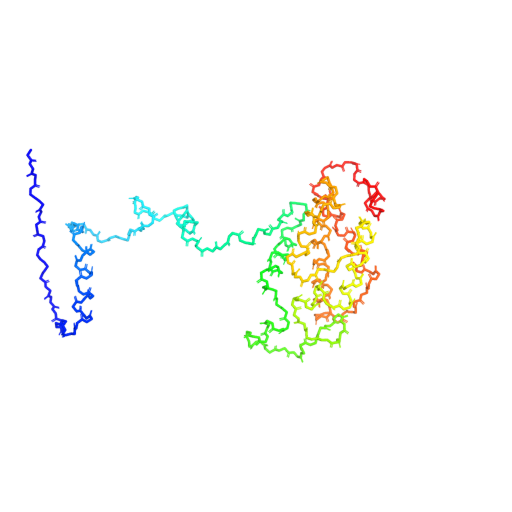 8.431 4.622 -3.587 1.00 90.25 77 PHE A CA 1
ATOM 634 C C . PHE A 1 77 ? 9.102 4.770 -2.204 1.00 90.25 77 PHE A C 1
ATOM 636 O O . PHE A 1 77 ? 10.288 4.432 -2.063 1.00 90.25 77 PHE A O 1
ATOM 643 N N . PRO A 1 78 ? 8.390 5.251 -1.167 1.00 91.81 78 PRO A N 1
ATOM 644 C CA . PRO A 1 78 ? 8.960 5.481 0.157 1.00 91.81 78 PRO A CA 1
ATOM 645 C C . PRO A 1 78 ? 9.109 4.165 0.928 1.00 91.81 78 PRO A C 1
ATOM 647 O O . PRO A 1 78 ? 8.233 3.747 1.686 1.00 91.81 78 PRO A O 1
ATOM 650 N N . TRP A 1 79 ? 10.252 3.503 0.737 1.00 94.81 79 TRP A N 1
ATOM 651 C CA . TRP A 1 79 ? 10.596 2.268 1.441 1.00 94.81 79 TRP A CA 1
ATOM 652 C C . TRP A 1 79 ? 10.689 2.480 2.954 1.00 94.81 79 TRP A C 1
ATOM 654 O O . TRP A 1 79 ? 11.462 3.310 3.438 1.00 94.81 79 TRP A O 1
ATOM 664 N N . ASN A 1 80 ? 9.990 1.639 3.715 1.00 95.38 80 ASN A N 1
ATOM 665 C CA . ASN A 1 80 ? 10.009 1.675 5.170 1.00 95.38 80 ASN A CA 1
ATOM 666 C C . ASN A 1 80 ? 10.714 0.457 5.753 1.00 95.38 80 ASN A C 1
ATOM 668 O O . ASN A 1 80 ? 10.231 -0.671 5.645 1.00 95.38 80 ASN A O 1
ATOM 672 N N . ARG A 1 81 ? 11.837 0.685 6.439 1.00 95.00 81 ARG A N 1
ATOM 673 C CA . ARG A 1 81 ? 12.597 -0.384 7.106 1.00 95.00 81 ARG A CA 1
ATOM 674 C C . ARG A 1 81 ? 11.827 -1.036 8.255 1.00 95.00 81 ARG A C 1
ATOM 676 O O . ARG A 1 81 ? 12.152 -2.161 8.611 1.00 95.00 81 ARG A O 1
ATOM 683 N N . LEU A 1 82 ? 10.825 -0.354 8.814 1.00 95.06 82 LEU A N 1
ATOM 684 C CA . LEU A 1 82 ? 9.966 -0.882 9.875 1.00 95.06 82 LEU A CA 1
ATOM 685 C C . LEU A 1 82 ? 8.922 -1.863 9.325 1.00 95.06 82 LEU A C 1
ATOM 687 O O . LEU A 1 82 ? 8.449 -2.728 10.056 1.00 95.06 82 LEU A O 1
ATOM 691 N N . ALA A 1 83 ? 8.592 -1.791 8.033 1.00 96.25 83 ALA A N 1
ATOM 692 C CA . ALA A 1 83 ? 7.676 -2.726 7.393 1.00 96.25 83 ALA A CA 1
ATOM 693 C C . ALA A 1 83 ? 8.421 -3.979 6.890 1.00 96.25 83 ALA A C 1
ATOM 695 O O . ALA A 1 83 ? 9.568 -3.896 6.439 1.00 96.25 83 ALA A O 1
ATOM 696 N N . PRO A 1 84 ? 7.786 -5.165 6.889 1.00 96.81 84 PRO A N 1
ATOM 697 C CA . PRO A 1 84 ? 8.320 -6.330 6.201 1.00 96.81 84 PRO A CA 1
ATOM 698 C C . PRO A 1 84 ? 8.555 -6.048 4.720 1.00 96.81 84 PRO A C 1
ATOM 700 O O . PRO A 1 84 ? 7.769 -5.355 4.072 1.00 96.81 84 PRO A O 1
ATOM 703 N N . ILE A 1 85 ? 9.590 -6.664 4.148 1.00 96.44 85 ILE A N 1
ATOM 704 C CA . ILE A 1 85 ? 9.927 -6.469 2.732 1.00 96.44 85 ILE A CA 1
ATOM 705 C C . IL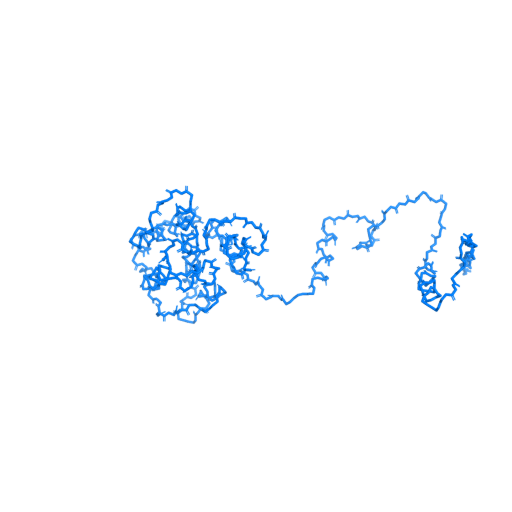E A 1 85 ? 8.752 -6.798 1.800 1.00 96.44 85 ILE A C 1
ATOM 707 O O . ILE A 1 85 ? 8.510 -6.074 0.843 1.00 96.44 85 ILE A O 1
ATOM 711 N N . LYS A 1 86 ? 7.947 -7.818 2.128 1.00 96.88 86 LYS A N 1
ATOM 712 C CA . LYS A 1 86 ? 6.742 -8.188 1.366 1.00 96.88 86 LYS A CA 1
ATOM 713 C C . LYS A 1 86 ? 5.680 -7.080 1.322 1.00 96.88 86 LYS A C 1
ATOM 715 O O . LYS A 1 86 ? 5.026 -6.927 0.298 1.00 96.88 86 LYS A O 1
ATOM 720 N N . ALA A 1 87 ? 5.530 -6.306 2.399 1.00 97.69 87 ALA A N 1
ATOM 721 C CA . ALA A 1 87 ? 4.585 -5.192 2.455 1.00 97.69 87 ALA A CA 1
ATOM 722 C C . ALA A 1 87 ? 5.099 -3.997 1.643 1.00 97.69 87 ALA A C 1
ATOM 724 O O . ALA A 1 87 ? 4.342 -3.402 0.884 1.00 97.69 87 ALA A O 1
ATOM 725 N N . ASN A 1 88 ? 6.405 -3.715 1.715 1.00 97.50 88 ASN A N 1
ATOM 726 C CA . ASN A 1 88 ? 7.029 -2.720 0.846 1.00 97.50 88 ASN A CA 1
ATOM 727 C C . ASN A 1 88 ? 6.900 -3.093 -0.642 1.00 97.50 88 ASN A C 1
ATOM 729 O O . ASN A 1 88 ? 6.486 -2.270 -1.446 1.00 97.50 88 ASN A O 1
ATOM 733 N N . ILE A 1 89 ? 7.195 -4.345 -1.015 1.00 97.44 89 ILE A N 1
ATOM 734 C CA . ILE A 1 89 ? 7.052 -4.822 -2.401 1.00 97.44 89 ILE A CA 1
ATOM 735 C C . ILE A 1 89 ? 5.598 -4.710 -2.870 1.00 97.44 89 ILE A C 1
ATOM 737 O O . ILE A 1 89 ? 5.360 -4.341 -4.019 1.00 97.44 89 ILE A O 1
ATOM 741 N N . LEU A 1 90 ? 4.628 -5.023 -2.004 1.00 98.06 90 LEU A N 1
ATOM 742 C CA . LEU A 1 90 ? 3.213 -4.840 -2.315 1.00 98.06 90 LEU A CA 1
ATOM 743 C C . LEU A 1 90 ? 2.904 -3.369 -2.619 1.00 98.06 90 LEU A C 1
ATOM 745 O O . LEU A 1 90 ? 2.327 -3.097 -3.667 1.00 98.06 90 LEU A O 1
ATOM 749 N N . GLY A 1 91 ? 3.314 -2.442 -1.746 1.00 96.94 91 GLY A N 1
ATOM 750 C CA . GLY A 1 91 ? 3.096 -1.007 -1.946 1.00 96.94 91 GLY A CA 1
ATOM 751 C C . GLY A 1 91 ? 3.757 -0.484 -3.224 1.00 96.94 91 GLY A C 1
ATOM 752 O O . GLY A 1 91 ? 3.104 0.164 -4.034 1.00 96.94 91 GLY A O 1
ATOM 753 N N . TRP A 1 92 ? 5.007 -0.871 -3.480 1.00 96.00 92 TRP A N 1
ATOM 754 C CA . TRP A 1 92 ? 5.725 -0.507 -4.703 1.00 96.00 92 TRP A CA 1
ATOM 755 C C . TRP A 1 92 ? 5.003 -1.007 -5.963 1.00 96.00 92 TRP A C 1
ATOM 757 O O . TRP A 1 92 ? 4.839 -0.279 -6.942 1.00 96.00 92 TRP A O 1
ATOM 767 N N . ARG A 1 93 ? 4.504 -2.250 -5.945 1.00 95.81 93 ARG A N 1
ATOM 768 C CA . ARG A 1 93 ? 3.707 -2.799 -7.054 1.00 95.81 93 ARG A CA 1
ATOM 769 C C . ARG A 1 93 ? 2.347 -2.124 -7.201 1.00 95.81 93 ARG A C 1
ATOM 771 O O . ARG A 1 93 ? 1.858 -2.057 -8.327 1.00 95.81 93 ARG A O 1
ATOM 778 N N . LEU A 1 94 ? 1.745 -1.674 -6.103 1.00 95.75 94 LEU A N 1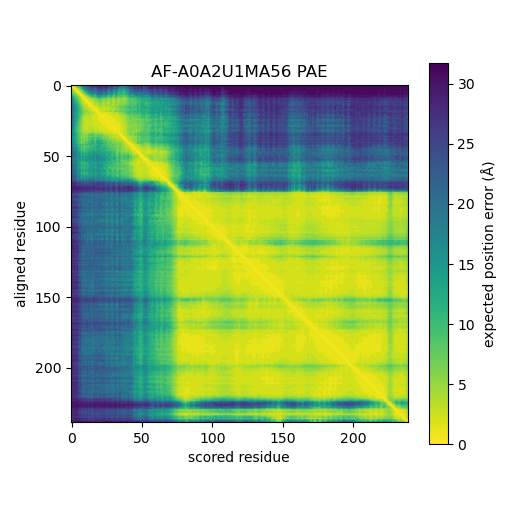
ATOM 779 C CA . LEU A 1 94 ? 0.502 -0.908 -6.106 1.00 95.75 94 LEU A CA 1
ATOM 780 C C . LEU A 1 94 ? 0.716 0.416 -6.845 1.00 95.75 94 LEU A C 1
ATOM 782 O O . LEU A 1 94 ? 0.008 0.681 -7.811 1.00 95.75 94 LEU A O 1
ATOM 786 N N . GLU A 1 95 ? 1.742 1.183 -6.466 1.00 92.75 95 GLU A N 1
ATOM 787 C CA . GLU A 1 95 ? 2.063 2.480 -7.081 1.00 92.75 95 GLU A CA 1
ATOM 788 C C . GLU A 1 95 ? 2.316 2.374 -8.594 1.00 92.75 95 GLU A C 1
ATOM 790 O O . GLU A 1 95 ? 1.875 3.219 -9.368 1.00 92.75 95 GLU A O 1
ATOM 795 N N . MET A 1 96 ? 2.958 1.292 -9.043 1.00 91.69 96 MET A N 1
ATOM 796 C CA . MET A 1 96 ? 3.228 1.047 -10.467 1.00 91.69 96 MET A CA 1
ATOM 797 C C . MET A 1 96 ? 2.043 0.477 -11.263 1.00 91.69 96 MET A C 1
ATOM 799 O O . MET A 1 96 ? 2.212 0.119 -12.429 1.00 91.69 96 MET A O 1
ATOM 803 N N . ASN A 1 97 ? 0.877 0.308 -10.645 1.00 92.81 97 ASN A N 1
ATOM 804 C CA . ASN A 1 97 ? -0.276 -0.372 -11.224 1.00 92.81 97 ASN A CA 1
ATOM 805 C C . ASN A 1 97 ? -0.010 -1.836 -11.663 1.00 92.81 97 ASN A C 1
ATOM 807 O O . ASN A 1 97 ? -0.340 -2.254 -12.773 1.00 92.81 97 ASN A O 1
ATOM 811 N N . ARG A 1 98 ? 0.669 -2.631 -10.817 1.00 94.25 98 ARG A N 1
ATOM 812 C CA . ARG A 1 98 ? 1.172 -3.990 -11.146 1.00 94.25 98 ARG A CA 1
ATOM 813 C C . ARG A 1 98 ? 0.662 -5.108 -10.232 1.00 94.25 98 ARG A C 1
ATOM 815 O O . ARG A 1 98 ? 1.283 -6.180 -10.164 1.00 94.25 98 ARG A O 1
ATOM 822 N N . LEU A 1 99 ? -0.439 -4.896 -9.520 1.00 96.50 99 LEU A N 1
ATOM 823 C CA . LEU A 1 99 ? -1.116 -5.958 -8.769 1.00 96.50 99 LEU A CA 1
ATOM 824 C C . LEU A 1 99 ? -2.047 -6.776 -9.689 1.00 96.50 99 LEU A C 1
ATOM 826 O O . LEU A 1 99 ? -2.469 -6.280 -10.727 1.00 96.50 99 LEU A O 1
ATOM 830 N N . PRO A 1 100 ? -2.320 -8.058 -9.391 1.00 96.25 100 PRO A N 1
ATOM 831 C CA . PRO A 1 100 ? -3.214 -8.895 -10.196 1.00 96.25 100 PRO A CA 1
ATOM 832 C C . PRO A 1 100 ? -4.697 -8.646 -9.857 1.00 96.25 100 PRO A C 1
ATOM 834 O O . PRO A 1 100 ? -5.382 -9.537 -9.351 1.00 96.25 100 PRO A O 1
ATOM 837 N N . THR A 1 101 ? -5.176 -7.428 -10.106 1.00 96.88 101 THR A N 1
ATOM 838 C CA . THR A 1 101 ? -6.604 -7.078 -10.038 1.00 96.88 101 THR A CA 1
ATOM 839 C C . THR A 1 101 ? -7.361 -7.632 -11.245 1.00 96.88 101 THR A C 1
ATOM 841 O O . THR A 1 101 ? -6.750 -7.957 -12.268 1.00 96.88 101 THR A O 1
ATOM 844 N N . THR A 1 102 ? -8.680 -7.805 -11.126 1.00 97.00 102 THR A N 1
ATOM 845 C CA . THR A 1 102 ? -9.479 -8.466 -12.177 1.00 97.00 102 THR A CA 1
ATOM 846 C C . THR A 1 102 ? -9.362 -7.802 -13.553 1.00 97.00 102 THR A C 1
ATOM 848 O O . THR A 1 102 ? -9.222 -8.503 -14.555 1.00 97.00 102 THR A O 1
ATOM 851 N N . ASP A 1 103 ? -9.331 -6.470 -13.611 1.00 96.06 103 ASP A N 1
ATOM 852 C CA . ASP A 1 103 ? -9.148 -5.694 -14.840 1.00 96.06 103 ASP A CA 1
ATOM 853 C C . ASP A 1 103 ? -7.813 -6.018 -15.537 1.00 96.06 103 ASP A C 1
ATOM 855 O O . ASP A 1 103 ? -7.773 -6.311 -16.734 1.00 96.06 103 ASP A O 1
ATOM 859 N N . LEU A 1 104 ? -6.717 -6.058 -14.777 1.00 96.75 104 LEU A N 1
ATOM 860 C CA . LEU A 1 104 ? -5.378 -6.367 -15.274 1.00 96.75 104 LEU A CA 1
ATOM 861 C C . LEU A 1 104 ? -5.218 -7.851 -15.633 1.00 96.75 104 LEU A C 1
ATOM 863 O O . LEU A 1 104 ? -4.437 -8.192 -16.525 1.00 96.75 104 LEU A O 1
ATOM 867 N N . LEU A 1 105 ? -5.938 -8.752 -14.962 1.00 96.75 105 LEU A N 1
ATOM 868 C CA . LEU A 1 105 ? -5.985 -10.170 -15.331 1.00 96.75 105 LEU A CA 1
ATOM 869 C C . LEU A 1 105 ? -6.702 -10.371 -16.673 1.00 96.75 105 LEU A C 1
ATOM 871 O O . LEU A 1 105 ? -6.182 -11.084 -17.534 1.00 96.75 105 LEU A O 1
ATOM 875 N N . LEU A 1 106 ? -7.823 -9.679 -16.898 1.00 95.44 106 LEU A N 1
ATOM 876 C CA . LEU A 1 106 ? -8.526 -9.707 -18.183 1.00 95.44 106 LEU A CA 1
ATOM 877 C C . LEU A 1 106 ? -7.688 -9.144 -19.329 1.00 95.44 106 LEU A C 1
ATOM 879 O O . LEU A 1 106 ? -7.666 -9.722 -20.418 1.00 95.44 106 LEU A O 1
ATOM 883 N N . GLN A 1 107 ? -6.958 -8.051 -19.095 1.00 95.25 107 GLN A N 1
ATOM 884 C CA . GLN A 1 107 ? -6.030 -7.503 -20.090 1.00 95.25 107 GLN A CA 1
ATOM 885 C C . GLN A 1 107 ? -4.968 -8.530 -20.508 1.00 95.25 107 GLN A C 1
ATOM 887 O O . GLN A 1 107 ? -4.594 -8.593 -21.678 1.00 95.25 107 GLN A O 1
ATOM 892 N N . ARG A 1 108 ? -4.541 -9.393 -19.577 1.00 96.19 108 ARG A N 1
ATOM 893 C CA . ARG A 1 108 ? -3.613 -10.510 -19.826 1.00 96.19 108 ARG A CA 1
ATOM 894 C C . ARG A 1 108 ? -4.288 -11.772 -20.374 1.00 96.19 108 ARG A C 1
ATOM 896 O O . ARG A 1 108 ? -3.632 -12.804 -20.464 1.00 96.19 108 ARG A O 1
ATOM 903 N N . LYS A 1 109 ? -5.572 -11.701 -20.741 1.00 96.00 109 LYS A N 1
ATOM 904 C CA . LYS A 1 109 ? -6.367 -12.822 -21.272 1.00 96.00 109 LYS A CA 1
ATOM 905 C C . LYS A 1 109 ? -6.474 -14.012 -20.311 1.00 96.00 109 LYS A C 1
ATOM 907 O O . LYS A 1 109 ? -6.656 -15.146 -20.745 1.00 96.00 109 LYS A O 1
ATOM 912 N N . ILE A 1 110 ? -6.392 -13.757 -19.006 1.00 96.12 110 ILE A N 1
ATOM 913 C CA . ILE A 1 110 ? -6.622 -14.773 -17.977 1.00 96.12 110 ILE A CA 1
ATOM 914 C C . ILE A 1 110 ? -8.127 -14.851 -17.716 1.00 96.12 110 ILE A C 1
ATOM 916 O O . ILE A 1 110 ? -8.754 -13.846 -17.381 1.00 96.12 110 ILE A O 1
ATOM 920 N N . ALA A 1 111 ? -8.701 -16.045 -17.869 1.00 93.19 111 ALA A N 1
ATOM 921 C CA . ALA A 1 111 ? -10.112 -16.283 -17.592 1.00 93.19 111 ALA A CA 1
ATOM 922 C C . ALA A 1 111 ? -10.395 -16.145 -16.089 1.00 93.19 111 ALA A C 1
ATOM 924 O O . ALA A 1 111 ? -9.740 -16.783 -15.263 1.00 93.19 111 ALA A O 1
ATOM 925 N N . ILE A 1 112 ? -11.379 -15.318 -15.743 1.00 93.38 112 ILE A N 1
ATOM 926 C CA . ILE A 1 112 ? -11.828 -15.090 -14.368 1.00 93.38 112 ILE A CA 1
ATOM 927 C C . ILE A 1 112 ? -13.359 -15.166 -14.301 1.00 93.38 112 ILE A C 1
ATOM 929 O O . ILE A 1 112 ? -14.023 -14.794 -15.268 1.00 93.38 112 ILE A O 1
ATOM 933 N N . PRO A 1 113 ? -13.934 -15.646 -13.185 1.00 90.44 113 PRO A N 1
ATOM 934 C CA . PRO A 1 113 ? -15.377 -15.871 -13.077 1.00 90.44 113 PRO A CA 1
ATOM 935 C C . PRO A 1 113 ? -16.188 -14.574 -12.965 1.00 90.44 113 PRO A C 1
ATOM 937 O O . PRO A 1 113 ? -17.347 -14.538 -13.363 1.00 90.44 113 PRO A O 1
ATOM 940 N N . SER A 1 114 ? -15.599 -13.518 -12.404 1.00 93.69 114 SER A N 1
ATOM 941 C CA . SER A 1 114 ? -16.225 -12.208 -12.249 1.00 93.69 114 SER A CA 1
ATOM 942 C C . SER A 1 114 ? -15.156 -11.123 -12.180 1.00 93.69 114 SER A C 1
ATOM 944 O O . SER A 1 114 ? -14.049 -11.358 -11.693 1.00 93.69 114 SER A O 1
ATOM 946 N N . THR A 1 115 ? -15.502 -9.934 -12.666 1.00 95.69 115 THR A N 1
ATOM 947 C CA . THR A 1 115 ? -14.699 -8.711 -12.547 1.00 95.69 115 THR A CA 1
ATOM 948 C C . THR A 1 115 ? -15.103 -7.856 -11.358 1.00 95.69 115 THR A C 1
ATOM 950 O O . THR A 1 115 ? -14.454 -6.856 -11.067 1.00 95.69 115 THR A O 1
ATOM 953 N N . THR A 1 116 ? -16.216 -8.178 -10.707 1.00 97.00 116 THR A N 1
ATOM 954 C CA . THR A 1 116 ? -16.762 -7.354 -9.633 1.00 97.00 116 THR A CA 1
ATOM 955 C C . THR A 1 116 ? -15.880 -7.458 -8.392 1.00 97.00 116 THR A C 1
ATOM 957 O O . THR A 1 116 ? -15.488 -8.549 -7.979 1.00 97.00 116 THR A O 1
ATOM 960 N N . CYS A 1 117 ? -15.580 -6.315 -7.781 1.00 97.62 117 CYS A N 1
ATOM 961 C CA . CYS A 1 117 ? -14.855 -6.217 -6.523 1.00 97.62 117 CYS A CA 1
ATOM 962 C C . CYS A 1 117 ? -15.609 -6.942 -5.409 1.00 97.62 117 CYS A C 1
ATOM 964 O O . CYS A 1 117 ? -16.704 -6.533 -5.030 1.00 97.62 117 CYS A O 1
ATOM 966 N N . LEU A 1 118 ? -14.997 -7.979 -4.838 1.00 96.38 118 LEU A N 1
ATOM 967 C CA . LEU A 1 118 ? -15.620 -8.794 -3.790 1.00 96.38 118 LEU A CA 1
ATOM 968 C C . LEU A 1 118 ? -15.717 -8.083 -2.432 1.00 96.38 118 LEU A C 1
ATOM 970 O O . LEU A 1 118 ? -16.408 -8.570 -1.543 1.00 96.38 118 LEU A O 1
ATOM 974 N N . LEU A 1 119 ? -15.042 -6.939 -2.256 1.00 97.25 119 LEU A N 1
ATOM 975 C CA . LEU A 1 119 ? -15.127 -6.164 -1.014 1.00 97.25 119 LEU A CA 1
ATOM 976 C C . LEU A 1 119 ? -16.417 -5.339 -0.918 1.00 97.25 119 LEU A C 1
ATOM 978 O O . LEU A 1 119 ? -16.903 -5.102 0.183 1.00 97.25 119 LEU A O 1
ATOM 982 N N . CYS A 1 120 ? -16.960 -4.881 -2.051 1.00 96.44 120 CYS A N 1
ATOM 983 C CA . CYS A 1 120 ? -18.144 -4.013 -2.092 1.00 96.44 120 CYS A CA 1
ATOM 984 C C . CYS A 1 120 ? -19.277 -4.535 -2.984 1.00 96.44 120 CYS A C 1
ATOM 986 O O . CYS A 1 120 ? -20.394 -4.039 -2.893 1.00 96.44 120 CYS A O 1
ATOM 988 N N . ASN A 1 121 ? -18.993 -5.502 -3.860 1.00 95.62 121 ASN A N 1
ATOM 989 C CA . ASN A 1 121 ? -19.908 -6.071 -4.848 1.00 95.62 121 ASN A CA 1
ATOM 990 C C . ASN A 1 121 ? -20.581 -5.046 -5.788 1.00 95.62 121 ASN A C 1
ATOM 992 O O . ASN A 1 121 ? -21.636 -5.335 -6.344 1.00 95.62 121 ASN A O 1
ATOM 996 N N . ALA A 1 122 ? -19.979 -3.866 -5.990 1.00 94.81 122 ALA A N 1
ATOM 997 C CA . ALA A 1 122 ? -20.622 -2.746 -6.691 1.00 94.81 122 ALA A CA 1
ATOM 998 C C . ALA A 1 122 ? -19.982 -2.367 -8.040 1.00 94.81 122 ALA A C 1
ATOM 1000 O O . ALA A 1 122 ? -20.662 -1.847 -8.921 1.00 94.81 122 ALA A O 1
ATOM 1001 N N . SER A 1 123 ? -18.685 -2.609 -8.227 1.00 96.81 123 SER A N 1
ATOM 1002 C CA . SER A 1 123 ? -17.942 -2.129 -9.404 1.00 96.81 123 SER A CA 1
ATOM 1003 C C . SER A 1 123 ? -16.770 -3.037 -9.757 1.00 96.81 123 SER A C 1
ATOM 1005 O O . SER A 1 123 ? -16.402 -3.922 -8.985 1.00 96.81 123 SER A O 1
ATOM 1007 N N . VAL A 1 124 ? -16.188 -2.831 -10.941 1.00 97.31 124 VAL A N 1
ATOM 1008 C CA . VAL A 1 124 ? -15.033 -3.602 -11.423 1.00 97.31 124 VAL A CA 1
ATOM 1009 C C . VAL A 1 124 ? -13.832 -3.417 -10.492 1.00 97.31 124 VAL A C 1
ATOM 1011 O O . VAL A 1 124 ? -13.499 -2.300 -10.099 1.00 97.31 124 VAL A O 1
ATOM 1014 N N . GLU A 1 125 ? -13.161 -4.514 -10.146 1.00 97.81 125 GLU A N 1
ATOM 1015 C CA . GLU A 1 125 ? -11.941 -4.477 -9.348 1.00 97.81 125 GLU A CA 1
ATOM 1016 C C . GLU A 1 125 ? -10.750 -4.038 -10.207 1.00 97.81 125 GLU A C 1
ATOM 1018 O O . GLU A 1 125 ? -10.194 -4.832 -10.971 1.00 97.81 125 GLU A O 1
ATOM 1023 N N . SER A 1 126 ? -10.351 -2.783 -10.012 1.00 97.62 126 SER A N 1
ATOM 1024 C CA . SER A 1 126 ? -9.071 -2.192 -10.412 1.00 97.62 126 SER A CA 1
ATOM 1025 C C . SER A 1 126 ? -8.278 -1.773 -9.172 1.00 97.62 126 SER A C 1
ATOM 1027 O O . SER A 1 126 ? -8.824 -1.759 -8.071 1.00 97.62 126 SER A O 1
ATOM 1029 N N . ILE A 1 127 ? -7.001 -1.402 -9.304 1.00 96.56 127 ILE A N 1
ATOM 1030 C CA . ILE A 1 127 ? -6.227 -0.883 -8.155 1.00 96.56 127 ILE A CA 1
ATOM 1031 C C . ILE A 1 127 ? -6.826 0.421 -7.630 1.00 96.56 127 ILE A C 1
ATOM 1033 O O . ILE A 1 127 ? -6.968 0.583 -6.418 1.00 96.56 127 ILE A O 1
ATOM 1037 N N . GLN A 1 128 ? -7.208 1.314 -8.545 1.00 96.19 128 GLN A N 1
ATOM 1038 C CA . GLN A 1 128 ? -7.876 2.571 -8.223 1.00 96.19 128 GLN A CA 1
ATOM 1039 C C . GLN A 1 128 ? -9.130 2.305 -7.384 1.00 96.19 128 GLN A C 1
ATOM 1041 O O . GLN A 1 128 ? -9.270 2.829 -6.278 1.00 96.19 128 GLN A O 1
ATOM 1046 N N . HIS A 1 129 ? -9.992 1.407 -7.862 1.00 97.56 129 HIS A N 1
ATOM 1047 C CA . HIS A 1 129 ? -11.194 1.057 -7.134 1.00 97.56 129 HIS A CA 1
ATOM 1048 C C . HIS A 1 129 ? -10.864 0.382 -5.799 1.00 97.56 129 HIS A C 1
ATOM 1050 O O . HIS A 1 129 ? -11.279 0.852 -4.748 1.00 97.56 129 HIS A O 1
ATOM 1056 N N . LEU A 1 130 ? -10.080 -0.694 -5.819 1.00 97.94 130 LEU A N 1
ATOM 1057 C CA . LEU A 1 130 ? -9.835 -1.558 -4.667 1.00 97.94 130 LEU A CA 1
ATOM 1058 C C . LEU A 1 130 ? -9.260 -0.811 -3.455 1.00 97.94 130 LEU A C 1
ATOM 1060 O O . LEU A 1 130 ? -9.628 -1.133 -2.328 1.00 97.94 130 LEU A O 1
ATOM 1064 N N . PHE A 1 131 ? -8.370 0.161 -3.677 1.00 97.62 131 PHE A N 1
ATOM 1065 C CA . PHE A 1 131 ? -7.669 0.858 -2.596 1.00 97.62 131 PHE A CA 1
ATOM 1066 C C . PHE A 1 131 ? -8.189 2.268 -2.298 1.00 97.62 131 PHE A C 1
ATOM 1068 O O . PHE A 1 131 ? -7.924 2.748 -1.193 1.00 97.62 131 PHE A O 1
ATOM 1075 N N . LEU A 1 132 ? -8.881 2.926 -3.242 1.00 95.44 132 LEU A N 1
ATOM 1076 C CA . LEU A 1 132 ? -9.256 4.344 -3.114 1.00 95.44 132 LEU A CA 1
ATOM 1077 C C . LEU A 1 132 ? -10.762 4.611 -3.224 1.00 95.44 132 LEU A C 1
ATOM 1079 O O . LEU A 1 132 ? -11.274 5.452 -2.495 1.00 95.44 132 LEU A O 1
ATOM 1083 N N . GLU A 1 133 ? -11.477 3.923 -4.118 1.00 96.62 133 GLU A N 1
ATOM 1084 C CA . GLU A 1 133 ? -12.895 4.231 -4.403 1.00 96.62 133 GLU A CA 1
ATOM 1085 C C . GLU A 1 133 ? -13.868 3.204 -3.814 1.00 96.62 133 GLU A C 1
ATOM 1087 O O . GLU A 1 133 ? -15.068 3.454 -3.714 1.00 96.62 133 GLU A O 1
ATOM 1092 N N . CYS A 1 134 ? -13.371 2.026 -3.444 1.00 97.81 134 CYS A N 1
ATOM 1093 C CA . CYS A 1 134 ? -14.158 0.962 -2.850 1.00 97.81 134 CYS A CA 1
ATOM 1094 C C . CYS A 1 134 ? -14.754 1.452 -1.525 1.00 97.81 134 CYS A C 1
ATOM 1096 O O . CYS A 1 134 ? -13.984 1.819 -0.637 1.00 97.81 134 CYS A O 1
ATOM 1098 N N . PRO A 1 135 ? -16.089 1.403 -1.333 1.00 97.62 135 PRO A N 1
ATOM 1099 C CA . PRO A 1 135 ? -16.722 1.858 -0.094 1.00 97.62 135 PRO A CA 1
ATOM 1100 C C . PRO A 1 135 ? -16.128 1.216 1.165 1.00 97.62 135 PRO A C 1
ATOM 1102 O O . PRO A 1 135 ? -15.952 1.875 2.184 1.00 97.62 135 PRO A O 1
ATOM 1105 N N . PHE A 1 136 ? -15.755 -0.063 1.083 1.00 98.06 136 PHE A N 1
ATOM 1106 C CA . PHE A 1 136 ? -15.079 -0.763 2.173 1.00 98.06 136 PHE A CA 1
ATOM 1107 C C . PHE A 1 136 ? -13.705 -0.146 2.501 1.00 98.06 136 PHE A C 1
ATOM 1109 O O . PHE A 1 136 ? -13.380 0.081 3.667 1.00 98.06 136 PHE A O 1
ATOM 1116 N N . ALA A 1 137 ? -12.911 0.150 1.470 1.00 97.69 137 ALA A N 1
ATOM 1117 C CA . ALA A 1 137 ? -11.590 0.753 1.605 1.00 97.69 137 ALA A CA 1
ATOM 1118 C C . ALA A 1 137 ? -11.678 2.212 2.095 1.00 97.69 137 ALA A C 1
ATOM 1120 O O . ALA A 1 137 ? -10.949 2.590 3.006 1.00 97.69 137 ALA A O 1
ATOM 1121 N N . ASP A 1 138 ? -12.628 2.998 1.576 1.00 96.75 138 ASP A N 1
ATOM 1122 C CA . ASP A 1 138 ? -12.871 4.400 1.957 1.00 96.75 138 ASP A CA 1
ATOM 1123 C C . ASP A 1 138 ? -13.266 4.542 3.439 1.00 96.75 138 ASP A C 1
ATOM 1125 O O . ASP A 1 138 ? -12.768 5.430 4.141 1.00 96.75 138 ASP A O 1
ATOM 1129 N N . ILE A 1 139 ? -14.087 3.620 3.962 1.00 97.56 139 ILE A N 1
ATOM 1130 C CA . ILE A 1 139 ? -14.423 3.568 5.395 1.00 97.56 139 ILE A CA 1
ATOM 1131 C C . ILE A 1 139 ? -13.175 3.257 6.231 1.00 97.56 139 ILE A C 1
ATOM 1133 O O . ILE A 1 139 ? -12.901 3.961 7.204 1.00 97.56 139 ILE A O 1
ATOM 1137 N N . LEU A 1 140 ? -12.397 2.230 5.865 1.00 97.88 140 LEU A N 1
ATOM 1138 C CA . LEU A 1 140 ? -11.165 1.884 6.587 1.00 97.88 140 LEU A CA 1
ATOM 1139 C C . LEU A 1 140 ? -10.139 3.018 6.551 1.00 97.88 140 LEU A C 1
ATOM 1141 O O . LEU A 1 140 ? -9.507 3.304 7.566 1.00 97.88 140 LEU A O 1
ATOM 1145 N N . TRP A 1 141 ? -9.999 3.684 5.409 1.00 97.69 141 TRP A N 1
ATOM 1146 C CA . TRP A 1 141 ? -9.130 4.840 5.255 1.00 97.69 141 TRP A CA 1
ATOM 1147 C C . TRP A 1 141 ? -9.558 5.994 6.167 1.00 97.69 141 TRP A C 1
ATOM 1149 O O . TRP A 1 141 ? -8.734 6.557 6.886 1.00 97.69 141 TRP A O 1
ATOM 1159 N N . SER A 1 142 ? -10.856 6.294 6.219 1.00 97.56 142 SER A N 1
ATOM 1160 C CA . SER A 1 142 ? -11.405 7.333 7.097 1.00 97.56 142 SER A CA 1
ATOM 1161 C C . SER A 1 142 ? -11.171 7.021 8.580 1.00 97.56 142 SER A C 1
ATOM 1163 O O . SER A 1 142 ? -10.762 7.897 9.345 1.00 97.56 142 SER A O 1
ATOM 1165 N N . LEU A 1 143 ? -11.363 5.761 8.988 1.00 97.50 143 LEU A N 1
ATOM 1166 C CA . LEU A 1 143 ? -11.075 5.301 10.351 1.00 97.50 143 LEU A CA 1
ATOM 1167 C C . LEU A 1 143 ? -9.578 5.373 10.681 1.00 97.50 143 LEU A C 1
ATOM 1169 O O . LEU A 1 143 ? -9.216 5.751 11.794 1.00 97.50 143 LEU A O 1
ATOM 1173 N N . LEU A 1 144 ? -8.710 5.051 9.721 1.00 97.00 144 LEU A N 1
ATOM 1174 C CA . LEU A 1 144 ? -7.259 5.167 9.853 1.00 97.00 144 LEU A CA 1
ATOM 1175 C C . LEU A 1 144 ? -6.827 6.618 10.051 1.00 97.00 144 LEU A C 1
ATOM 1177 O O . LEU A 1 144 ? -6.083 6.899 10.988 1.00 97.00 144 LEU A O 1
ATOM 1181 N N . LEU A 1 145 ? -7.309 7.546 9.221 1.00 95.94 145 LEU A N 1
ATOM 1182 C CA . LEU A 1 145 ? -7.003 8.969 9.377 1.00 95.94 145 LEU A CA 1
ATOM 1183 C C . LEU A 1 145 ? -7.504 9.505 10.723 1.00 95.94 145 LEU A C 1
ATOM 1185 O O . LEU A 1 145 ? -6.758 10.191 11.421 1.00 95.94 145 LEU A O 1
ATOM 1189 N N . SER A 1 146 ? -8.719 9.118 11.129 1.00 95.69 146 SER A N 1
ATOM 1190 C CA . SER A 1 146 ? -9.268 9.464 12.443 1.00 95.69 146 SER A CA 1
ATOM 1191 C C . SER A 1 146 ? -8.409 8.923 13.587 1.00 95.69 146 SER A C 1
ATOM 1193 O O . SER A 1 146 ? -8.175 9.641 14.557 1.00 95.69 146 SER A O 1
ATOM 1195 N N . TRP A 1 147 ? -7.931 7.680 13.491 1.00 95.38 147 TRP A N 1
ATOM 1196 C CA . TRP A 1 147 ? -7.033 7.082 14.481 1.00 95.38 147 TRP A CA 1
ATOM 1197 C C . TRP A 1 147 ? -5.706 7.846 14.567 1.00 95.38 147 TRP A C 1
ATOM 1199 O O . TRP A 1 147 ? -5.255 8.174 15.663 1.00 95.38 147 TRP A O 1
ATOM 1209 N N . CYS A 1 148 ? -5.131 8.210 13.421 1.00 94.56 148 CYS A N 1
ATOM 1210 C CA . CYS A 1 148 ? -3.888 8.975 13.335 1.00 94.56 148 CYS A CA 1
ATOM 1211 C C . CYS A 1 148 ? -4.049 10.476 13.643 1.00 94.56 148 CYS A C 1
ATOM 1213 O O . CYS A 1 148 ? -3.056 11.203 13.624 1.00 94.56 148 CYS A O 1
ATOM 1215 N N . LYS A 1 149 ? -5.274 10.956 13.912 1.00 93.69 149 LYS A N 1
ATOM 1216 C CA . LYS A 1 149 ? -5.615 12.381 14.103 1.00 93.69 149 LYS A CA 1
ATOM 1217 C C . LYS A 1 149 ? -5.220 13.266 12.914 1.00 93.69 149 LYS A C 1
ATOM 1219 O O . LYS A 1 149 ? -4.842 14.422 13.087 1.00 93.69 149 LYS A O 1
ATOM 1224 N N . ILE A 1 150 ? -5.303 12.713 11.709 1.00 93.19 150 ILE A N 1
ATOM 1225 C CA . ILE A 1 150 ? -5.024 13.419 10.458 1.00 93.19 150 ILE A CA 1
ATOM 1226 C C . ILE A 1 150 ? -6.363 13.888 9.871 1.00 93.19 150 ILE A C 1
ATOM 1228 O O . ILE A 1 150 ? -7.317 13.103 9.858 1.00 93.19 150 ILE A O 1
ATOM 1232 N N . PRO A 1 151 ? -6.469 15.136 9.375 1.00 91.31 151 PRO A N 1
ATOM 1233 C CA . PRO A 1 151 ? -7.670 15.600 8.690 1.00 91.31 151 PRO A CA 1
ATOM 1234 C C . PRO A 1 151 ? -8.076 14.658 7.554 1.00 91.31 151 PRO A C 1
ATOM 1236 O O . PRO A 1 151 ? -7.224 14.163 6.813 1.00 91.31 151 PRO A O 1
ATOM 1239 N N . LEU A 1 152 ? -9.383 14.428 7.398 1.00 88.38 152 LEU A N 1
ATOM 1240 C CA . LEU A 1 152 ? -9.894 13.571 6.333 1.00 88.38 152 LEU A CA 1
ATOM 1241 C C . LEU A 1 152 ? -9.446 14.102 4.969 1.00 88.38 152 LEU A C 1
ATOM 1243 O O . LEU A 1 152 ? -9.768 15.224 4.578 1.00 88.38 152 LEU A O 1
ATOM 1247 N N . ARG A 1 153 ? -8.722 13.260 4.235 1.00 85.94 153 ARG A N 1
ATOM 1248 C CA . ARG A 1 153 ? -8.324 13.507 2.854 1.00 85.94 153 ARG A CA 1
ATOM 1249 C C . ARG A 1 153 ? -8.465 12.220 2.069 1.00 85.94 153 ARG A C 1
ATOM 1251 O O . ARG A 1 153 ? -7.870 11.206 2.429 1.00 85.94 153 ARG A O 1
ATOM 1258 N N . ARG A 1 154 ? -9.226 12.271 0.980 1.00 88.19 154 ARG A N 1
ATOM 1259 C CA . ARG A 1 154 ? -9.335 11.140 0.065 1.00 88.19 154 ARG A CA 1
ATOM 1260 C C . ARG A 1 154 ? -8.152 11.160 -0.916 1.00 88.19 154 ARG A C 1
ATOM 1262 O O . ARG A 1 154 ? -7.970 12.178 -1.585 1.00 88.19 154 ARG A O 1
ATOM 1269 N N . PRO A 1 155 ? -7.350 10.087 -1.002 1.00 92.25 155 PRO A N 1
ATOM 1270 C CA . PRO A 1 155 ? -6.334 9.943 -2.041 1.00 92.25 155 PRO A CA 1
ATOM 1271 C C . PRO A 1 155 ? -7.010 9.845 -3.415 1.00 92.25 155 PRO A C 1
ATOM 1273 O O . PRO A 1 155 ? -8.034 9.178 -3.559 1.00 92.25 155 PRO A O 1
ATOM 1276 N N . LEU A 1 156 ? -6.445 10.503 -4.426 1.00 91.31 156 LEU A N 1
ATOM 1277 C CA . LEU A 1 156 ? -6.951 10.462 -5.802 1.00 91.31 156 LEU A CA 1
ATOM 1278 C C . LEU A 1 156 ? -6.203 9.424 -6.640 1.00 91.31 156 LEU A C 1
ATOM 1280 O O . LEU A 1 156 ? -6.762 8.859 -7.577 1.00 91.31 156 LEU A O 1
ATOM 1284 N N . GLN A 1 157 ? -4.940 9.177 -6.299 1.00 91.44 157 GLN A N 1
ATOM 1285 C CA . GLN A 1 157 ? -4.045 8.233 -6.950 1.00 91.44 157 GLN A CA 1
ATOM 1286 C C . GLN A 1 157 ? -3.305 7.387 -5.912 1.00 91.44 157 GLN A C 1
ATOM 1288 O O . GLN A 1 157 ? -3.127 7.778 -4.760 1.00 91.44 157 GLN A O 1
ATOM 1293 N N . ALA A 1 158 ? -2.801 6.230 -6.346 1.00 89.06 158 ALA A N 1
ATOM 1294 C CA . ALA A 1 158 ? -2.007 5.332 -5.508 1.00 89.06 158 ALA A CA 1
ATOM 1295 C C . ALA A 1 158 ? -0.810 6.027 -4.835 1.00 89.06 158 ALA A C 1
ATOM 1297 O O . ALA A 1 158 ? -0.509 5.746 -3.677 1.00 89.06 158 ALA A O 1
ATOM 1298 N N . LYS A 1 159 ? -0.149 6.952 -5.542 1.00 89.06 159 LYS A N 1
ATOM 1299 C CA . LYS A 1 159 ? 0.973 7.735 -5.003 1.00 89.06 159 LYS A CA 1
ATOM 1300 C C . LYS A 1 159 ? 0.567 8.566 -3.779 1.00 89.06 159 LYS A C 1
ATOM 1302 O O . LYS A 1 159 ? 1.340 8.656 -2.834 1.00 89.06 159 LYS A O 1
ATOM 1307 N N . ASP A 1 160 ? -0.665 9.082 -3.746 1.00 92.44 160 ASP A N 1
ATOM 1308 C CA . ASP A 1 160 ? -1.137 9.980 -2.686 1.00 92.44 160 ASP A CA 1
ATOM 1309 C C . ASP A 1 160 ? -1.236 9.244 -1.340 1.00 92.44 160 ASP A C 1
ATOM 1311 O O . ASP A 1 160 ? -1.026 9.843 -0.286 1.00 92.44 160 ASP A O 1
ATOM 1315 N N . LEU A 1 161 ? -1.497 7.927 -1.363 1.00 94.56 161 LEU A N 1
ATOM 1316 C CA . LEU A 1 161 ? -1.403 7.078 -0.170 1.00 94.56 161 LEU A CA 1
ATOM 1317 C C . LEU A 1 161 ? 0.011 7.143 0.408 1.00 94.56 161 LEU A C 1
ATOM 1319 O O . LEU A 1 161 ? 0.206 7.373 1.602 1.00 94.56 161 LEU A O 1
ATOM 1323 N N . PHE A 1 162 ? 1.005 6.923 -0.452 1.00 94.00 162 PHE A N 1
ATOM 1324 C CA . PHE A 1 162 ? 2.396 6.793 -0.048 1.00 94.00 162 PHE A CA 1
ATOM 1325 C C . PHE A 1 162 ? 3.044 8.142 0.252 1.00 94.00 162 PHE A C 1
ATOM 1327 O O . PHE A 1 162 ? 3.949 8.182 1.079 1.00 94.00 162 PHE A O 1
ATOM 1334 N N . GLU A 1 163 ? 2.545 9.238 -0.311 1.00 92.88 163 GLU A N 1
ATOM 1335 C CA . GLU A 1 163 ? 2.982 10.607 -0.023 1.00 92.88 163 GLU A CA 1
ATOM 1336 C C . GLU A 1 163 ? 2.336 11.204 1.235 1.00 92.88 163 GLU A C 1
ATOM 1338 O O . GLU A 1 163 ? 2.814 12.228 1.712 1.00 92.88 163 GLU A O 1
ATOM 1343 N N . LEU A 1 164 ? 1.329 10.555 1.843 1.00 94.19 164 LEU A N 1
ATOM 1344 C CA . LEU A 1 164 ? 0.650 11.076 3.038 1.00 94.19 164 LEU A CA 1
ATOM 1345 C C . LEU A 1 164 ? 1.631 11.486 4.145 1.00 94.19 164 LEU A C 1
ATOM 1347 O O . LEU A 1 164 ? 1.452 12.523 4.764 1.00 94.19 164 LEU A O 1
ATOM 1351 N N . HIS A 1 165 ? 2.689 10.707 4.375 1.00 93.38 165 HIS A N 1
ATOM 1352 C CA . HIS A 1 165 ? 3.699 11.001 5.399 1.00 93.38 165 HIS A CA 1
ATOM 1353 C C . HIS A 1 165 ? 4.510 12.289 5.170 1.00 93.38 165 HIS A C 1
ATOM 1355 O O . HIS A 1 165 ? 5.190 12.732 6.093 1.00 93.38 165 HIS A O 1
ATOM 1361 N N . MET A 1 166 ? 4.470 12.845 3.958 1.00 92.12 166 MET A N 1
ATOM 1362 C CA . MET A 1 166 ? 5.104 14.112 3.581 1.00 92.12 166 MET A CA 1
ATOM 1363 C C . MET A 1 166 ? 4.164 15.306 3.782 1.00 92.12 166 MET A C 1
ATOM 1365 O O . MET A 1 166 ? 4.541 16.439 3.483 1.00 92.12 166 MET A O 1
ATOM 1369 N N . ASP A 1 167 ? 2.934 15.067 4.239 1.00 90.69 167 ASP A N 1
ATOM 1370 C CA . ASP A 1 167 ? 1.961 16.124 4.452 1.00 90.69 167 ASP A CA 1
ATOM 1371 C C . ASP A 1 167 ? 2.430 17.105 5.551 1.00 90.69 167 ASP A C 1
ATOM 1373 O O . ASP A 1 167 ? 2.846 16.660 6.624 1.00 90.69 167 ASP A O 1
ATOM 1377 N N . PRO A 1 168 ? 2.335 18.432 5.331 1.00 89.94 168 PRO A N 1
ATOM 1378 C CA . PRO A 1 168 ? 2.771 19.439 6.303 1.00 89.94 168 PRO A CA 1
ATOM 1379 C C . PRO A 1 168 ? 2.076 19.379 7.672 1.00 89.94 168 PRO A C 1
ATOM 1381 O O . PRO A 1 168 ? 2.628 19.872 8.653 1.00 89.94 168 PRO A O 1
ATOM 1384 N N . PHE A 1 169 ? 0.873 18.803 7.760 1.00 88.62 169 PHE A N 1
ATOM 1385 C CA . PHE A 1 169 ? 0.149 18.604 9.018 1.00 88.62 169 PHE A CA 1
ATOM 1386 C C . PHE A 1 169 ? 0.704 17.437 9.845 1.00 88.62 169 PHE A C 1
ATOM 1388 O O . PHE A 1 169 ? 0.305 17.268 10.998 1.00 88.62 169 PHE A O 1
ATOM 1395 N N . ILE A 1 170 ? 1.606 16.625 9.286 1.00 92.38 170 ILE A N 1
ATOM 1396 C CA . ILE A 1 170 ? 2.193 15.472 9.964 1.00 92.38 170 ILE A CA 1
ATOM 1397 C C . ILE A 1 170 ? 3.551 15.859 10.559 1.00 92.38 170 ILE A C 1
ATOM 1399 O O . ILE A 1 170 ? 4.470 16.224 9.823 1.00 92.38 170 ILE A O 1
ATOM 1403 N N . PRO A 1 171 ? 3.726 15.733 11.887 1.00 91.50 171 PRO A N 1
ATOM 1404 C CA . PRO A 1 171 ? 5.012 15.968 12.528 1.00 91.50 171 PRO A CA 1
ATOM 1405 C C . PRO A 1 171 ? 6.130 15.073 11.946 1.00 91.50 171 PRO A C 1
ATOM 1407 O O . PRO A 1 171 ? 5.900 13.876 11.725 1.00 91.50 171 PRO A O 1
ATOM 1410 N N . PRO A 1 172 ? 7.353 15.597 11.715 1.00 91.12 172 PRO A N 1
ATOM 1411 C CA . PRO A 1 172 ? 8.447 14.837 11.095 1.00 91.12 172 PRO A CA 1
ATOM 1412 C C . PRO A 1 172 ? 8.831 13.539 11.827 1.00 91.12 172 PRO A C 1
ATOM 1414 O O . PRO A 1 172 ? 9.232 12.555 11.203 1.00 91.12 172 PRO A O 1
ATOM 1417 N N . ASP A 1 173 ? 8.686 13.509 13.149 1.00 90.00 173 ASP A N 1
ATOM 1418 C CA . ASP A 1 173 ? 8.895 12.344 14.015 1.00 90.00 173 ASP A CA 1
ATOM 1419 C C . ASP A 1 173 ? 7.828 11.248 13.808 1.00 90.00 173 ASP A C 1
ATOM 1421 O O . ASP A 1 173 ? 8.103 10.050 13.956 1.00 90.00 173 ASP A O 1
ATOM 1425 N N . LYS A 1 174 ? 6.622 11.629 13.370 1.00 91.94 174 LYS A N 1
ATOM 1426 C CA . LYS A 1 174 ? 5.517 10.706 13.067 1.00 91.94 174 LYS A CA 1
ATOM 1427 C C . LYS A 1 174 ? 5.498 10.233 11.620 1.00 91.94 174 LYS A C 1
ATOM 1429 O O . LYS A 1 174 ? 4.947 9.164 11.361 1.00 91.94 174 LYS A O 1
ATOM 1434 N N . ALA A 1 175 ? 6.152 10.934 10.694 1.00 94.19 175 ALA A N 1
ATOM 1435 C CA . ALA A 1 175 ? 6.144 10.611 9.264 1.00 94.19 175 ALA A CA 1
ATOM 1436 C C . ALA A 1 175 ? 6.456 9.126 8.968 1.00 94.19 175 ALA A C 1
ATOM 1438 O O . ALA A 1 175 ? 5.704 8.440 8.272 1.00 94.19 175 ALA A O 1
ATOM 1439 N N . LYS A 1 176 ? 7.516 8.567 9.570 1.00 94.19 176 LYS A N 1
ATOM 1440 C CA . LYS A 1 176 ? 7.886 7.147 9.380 1.00 94.19 176 LYS A CA 1
ATOM 1441 C C . LYS A 1 176 ? 6.824 6.171 9.892 1.00 94.19 176 LYS A C 1
ATOM 1443 O O . LYS A 1 176 ? 6.644 5.105 9.303 1.00 94.19 176 LYS A O 1
ATOM 1448 N N . HIS A 1 177 ? 6.134 6.525 10.972 1.00 94.88 177 HIS A N 1
ATOM 1449 C CA . HIS A 1 177 ? 5.064 5.723 11.561 1.00 94.88 177 HIS A CA 1
ATOM 1450 C C . HIS A 1 177 ? 3.789 5.789 10.716 1.00 94.88 177 HIS A C 1
ATOM 1452 O O . HIS A 1 177 ? 3.169 4.758 10.473 1.00 94.88 177 HIS A O 1
ATOM 1458 N N . ILE A 1 178 ? 3.447 6.963 10.181 1.00 96.38 178 ILE A N 1
ATOM 1459 C CA . ILE A 1 178 ? 2.325 7.115 9.246 1.00 96.38 178 ILE A CA 1
ATOM 1460 C C . ILE A 1 178 ? 2.558 6.299 7.981 1.00 96.38 178 ILE A C 1
ATOM 1462 O O . ILE A 1 178 ? 1.693 5.525 7.584 1.00 96.38 178 ILE A O 1
ATOM 1466 N N . ASN A 1 179 ? 3.747 6.394 7.386 1.00 96.75 179 ASN A N 1
ATOM 1467 C CA . ASN A 1 179 ? 4.081 5.578 6.225 1.00 96.75 179 ASN A CA 1
ATOM 1468 C C . ASN A 1 179 ? 3.981 4.065 6.538 1.00 96.75 179 ASN A C 1
ATOM 1470 O O . ASN A 1 179 ? 3.448 3.303 5.734 1.00 96.75 179 ASN A O 1
ATOM 1474 N N . LEU A 1 180 ? 4.405 3.628 7.733 1.00 97.44 180 LEU A N 1
ATOM 1475 C CA . LEU A 1 180 ? 4.247 2.240 8.188 1.00 97.44 180 LEU A CA 1
ATOM 1476 C C . LEU A 1 180 ? 2.768 1.823 8.295 1.00 97.44 180 LEU A C 1
ATOM 1478 O O . LEU A 1 180 ? 2.403 0.727 7.867 1.00 97.44 180 LEU A O 1
ATOM 1482 N N . ILE A 1 181 ? 1.922 2.695 8.847 1.00 97.69 181 ILE A N 1
ATOM 1483 C CA . ILE A 1 181 ? 0.477 2.478 8.989 1.00 97.69 181 ILE A CA 1
ATOM 1484 C C . ILE A 1 181 ? -0.202 2.396 7.614 1.00 97.69 181 ILE A C 1
ATOM 1486 O O . ILE A 1 181 ? -0.991 1.480 7.386 1.00 97.69 181 ILE A O 1
ATOM 1490 N N . VAL A 1 182 ? 0.157 3.265 6.664 1.00 97.75 182 VAL A N 1
ATOM 1491 C CA . VAL A 1 182 ? -0.343 3.204 5.277 1.00 97.75 182 VAL A CA 1
ATOM 1492 C C . VAL A 1 182 ? 0.046 1.886 4.598 1.00 97.75 182 VAL A C 1
ATOM 1494 O O . VAL A 1 182 ? -0.780 1.266 3.923 1.00 97.75 182 VAL A O 1
ATOM 1497 N N . LEU A 1 183 ? 1.277 1.404 4.798 1.00 98.31 183 LEU A N 1
ATOM 1498 C CA . LEU A 1 183 ? 1.694 0.094 4.283 1.00 98.31 183 LEU A CA 1
ATOM 1499 C C . LEU A 1 183 ? 0.896 -1.052 4.920 1.00 98.31 183 LEU A C 1
ATOM 1501 O O . LEU A 1 183 ? 0.568 -2.021 4.234 1.00 98.31 183 LEU A O 1
ATOM 1505 N N . SER A 1 184 ? 0.556 -0.939 6.208 1.00 98.31 184 SER A N 1
ATOM 1506 C CA . SER A 1 184 ? -0.299 -1.900 6.919 1.00 98.31 184 SER A CA 1
ATOM 1507 C C . SER A 1 184 ? -1.729 -1.902 6.369 1.00 98.31 184 SER A C 1
ATOM 1509 O O . SER A 1 184 ? -2.303 -2.969 6.145 1.00 98.31 184 SER A O 1
ATOM 1511 N N . TYR A 1 185 ? -2.279 -0.726 6.058 1.00 98.50 185 TYR A N 1
ATOM 1512 C CA . TYR A 1 185 ? -3.559 -0.576 5.362 1.00 98.50 185 TYR A CA 1
ATOM 1513 C C . TYR A 1 185 ? -3.551 -1.267 3.998 1.00 98.50 185 TYR A C 1
ATOM 1515 O O . TYR A 1 185 ? -4.368 -2.156 3.761 1.00 98.50 185 TYR A O 1
ATOM 1523 N N . CYS A 1 186 ? -2.579 -0.948 3.137 1.00 98.38 186 CYS A N 1
ATOM 1524 C CA . CYS A 1 186 ? -2.478 -1.562 1.811 1.00 98.38 186 CYS A CA 1
ATOM 1525 C C . CYS A 1 186 ? -2.324 -3.090 1.907 1.00 98.38 186 CYS A C 1
ATOM 1527 O O . CYS A 1 186 ? -2.952 -3.844 1.162 1.00 98.38 186 CYS A O 1
ATOM 1529 N N . TRP A 1 187 ? -1.511 -3.563 2.855 1.00 98.50 187 TRP A N 1
ATOM 1530 C CA . TRP A 1 187 ? -1.358 -4.989 3.129 1.00 98.50 187 TRP A CA 1
ATOM 1531 C C . TRP A 1 187 ? -2.674 -5.645 3.549 1.00 98.50 187 TRP A C 1
ATOM 1533 O O . TRP A 1 187 ? -3.011 -6.713 3.039 1.00 98.50 187 TRP A O 1
ATOM 1543 N N . THR A 1 188 ? -3.425 -5.002 4.442 1.00 98.50 188 THR A N 1
ATOM 1544 C CA . THR A 1 188 ? -4.690 -5.528 4.960 1.00 98.50 188 THR A CA 1
ATOM 1545 C C . THR A 1 188 ? -5.756 -5.582 3.872 1.00 98.50 188 THR A C 1
ATOM 1547 O O . THR A 1 188 ? -6.336 -6.643 3.678 1.00 98.50 188 THR A O 1
ATOM 1550 N N . ILE A 1 189 ? -5.945 -4.516 3.083 1.00 98.50 189 ILE A N 1
ATOM 1551 C CA . ILE A 1 189 ? -6.879 -4.518 1.941 1.00 98.50 189 ILE A CA 1
ATOM 1552 C C . ILE A 1 189 ? -6.560 -5.668 0.980 1.00 98.50 189 ILE A C 1
ATOM 1554 O O . ILE A 1 189 ? -7.444 -6.443 0.612 1.00 98.50 189 ILE A O 1
ATOM 1558 N N . TRP A 1 190 ? -5.284 -5.832 0.618 1.00 98.31 190 TRP A N 1
ATOM 1559 C CA . TRP A 1 190 ? -4.865 -6.910 -0.276 1.00 98.31 190 TRP A CA 1
ATOM 1560 C C . TRP A 1 190 ? -5.099 -8.302 0.324 1.00 98.31 190 TRP A C 1
ATOM 1562 O O . TRP A 1 190 ? -5.538 -9.219 -0.373 1.00 98.31 190 TRP A O 1
ATOM 1572 N N . LYS A 1 191 ? -4.816 -8.471 1.621 1.00 97.94 191 LYS A N 1
ATOM 1573 C CA . LYS A 1 191 ? -5.041 -9.720 2.357 1.00 97.94 191 LYS A CA 1
ATOM 1574 C C . LYS A 1 191 ? -6.528 -10.075 2.392 1.00 97.94 191 LYS A C 1
ATOM 1576 O O . LYS A 1 191 ? -6.875 -11.174 1.974 1.00 97.94 191 LYS A O 1
ATOM 1581 N N . VAL A 1 192 ? -7.384 -9.147 2.821 1.00 98.06 192 VAL A N 1
ATOM 1582 C CA . VAL A 1 192 ? -8.841 -9.339 2.920 1.00 98.06 192 VAL A CA 1
ATOM 1583 C C . VAL A 1 192 ? -9.423 -9.674 1.554 1.00 98.06 192 VAL A C 1
ATOM 1585 O O . VAL A 1 192 ? -10.117 -10.675 1.419 1.00 98.06 192 VAL A O 1
ATOM 1588 N N . ARG A 1 193 ? -9.048 -8.926 0.507 1.00 97.44 193 ARG A N 1
ATOM 1589 C CA . ARG A 1 193 ? -9.458 -9.231 -0.870 1.00 97.44 193 ARG A CA 1
ATOM 1590 C C . ARG A 1 193 ? -9.110 -10.666 -1.257 1.00 97.44 193 ARG A C 1
ATOM 1592 O O . ARG A 1 193 ? -9.942 -11.366 -1.827 1.00 97.44 193 ARG A O 1
ATOM 1599 N N . ASN A 1 194 ? -7.894 -11.127 -0.965 1.00 97.25 194 ASN A N 1
ATOM 1600 C CA . ASN A 1 194 ? -7.497 -12.499 -1.288 1.00 97.25 194 ASN A CA 1
ATOM 1601 C C . ASN A 1 194 ? -8.262 -13.539 -0.456 1.00 97.25 194 ASN A C 1
ATOM 1603 O O . ASN A 1 194 ? -8.611 -14.588 -0.990 1.00 97.25 194 ASN A O 1
ATOM 1607 N N . GLU A 1 195 ? -8.566 -13.259 0.812 1.00 97.75 195 GLU A N 1
ATOM 1608 C CA . GLU A 1 195 ? -9.424 -14.121 1.637 1.00 97.75 195 GLU A CA 1
ATOM 1609 C C . GLU A 1 195 ? -10.852 -14.218 1.066 1.00 97.75 195 GLU A C 1
ATOM 1611 O O . GLU A 1 195 ? -11.423 -15.309 1.050 1.00 97.75 195 GLU A O 1
ATOM 1616 N N . CYS A 1 196 ? -11.407 -13.132 0.518 1.00 96.44 196 CYS A N 1
ATOM 1617 C CA . CYS A 1 196 ? -12.690 -13.168 -0.189 1.00 96.44 196 CYS A CA 1
ATOM 1618 C C . CYS A 1 196 ? -12.623 -14.050 -1.448 1.00 96.44 196 CYS A C 1
ATOM 1620 O O . CYS A 1 196 ? -13.513 -14.868 -1.672 1.00 96.44 196 CYS A O 1
ATOM 1622 N N . VAL A 1 197 ? -11.555 -13.928 -2.248 1.00 94.94 197 VAL A N 1
ATOM 1623 C CA . VAL A 1 197 ? -11.378 -14.699 -3.494 1.00 94.94 197 VAL A CA 1
ATOM 1624 C C . VAL A 1 197 ? -11.173 -16.192 -3.224 1.00 94.94 197 VAL A C 1
ATOM 1626 O O . VAL A 1 197 ? -11.836 -17.028 -3.834 1.00 94.94 197 VAL A O 1
ATOM 1629 N N . PHE A 1 198 ? -10.232 -16.539 -2.344 1.00 95.38 198 PHE A N 1
ATOM 1630 C CA . P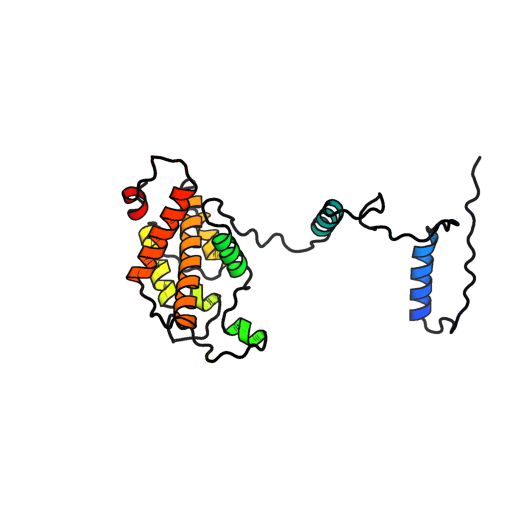HE A 1 198 ? -9.750 -17.918 -2.201 1.00 95.38 198 PHE A CA 1
ATOM 1631 C C . PHE A 1 198 ? -10.420 -18.683 -1.060 1.00 95.38 198 PHE A C 1
ATOM 1633 O O . PHE A 1 198 ? -10.511 -19.907 -1.125 1.00 95.38 198 PHE A O 1
ATOM 1640 N N . SER A 1 199 ? -10.911 -17.975 -0.042 1.00 96.25 199 SER A N 1
ATOM 1641 C CA . SER A 1 199 ? -11.487 -18.580 1.165 1.00 96.25 199 SER A CA 1
ATOM 1642 C C . SER A 1 199 ? -12.964 -18.241 1.365 1.00 96.25 199 SER A C 1
ATOM 1644 O O . SER A 1 199 ? -13.550 -18.703 2.341 1.00 96.25 199 SER A O 1
ATOM 1646 N N . LYS A 1 200 ? -13.572 -17.442 0.470 1.00 93.38 200 LYS A N 1
ATOM 1647 C CA . LYS A 1 200 ? -14.971 -16.976 0.555 1.00 93.38 200 LYS A CA 1
ATOM 1648 C C . LYS A 1 200 ? -15.314 -16.323 1.901 1.00 93.38 200 LYS A C 1
ATOM 1650 O O . LYS A 1 200 ? -16.450 -16.393 2.359 1.00 93.38 200 LYS A O 1
ATOM 1655 N N . LYS A 1 201 ? -14.321 -15.718 2.555 1.00 95.19 201 LYS A N 1
ATOM 1656 C CA . LYS A 1 201 ? -14.514 -15.018 3.824 1.00 95.19 201 LYS A CA 1
ATOM 1657 C C . LYS A 1 201 ? -15.102 -13.637 3.556 1.00 95.19 201 LYS A C 1
ATOM 1659 O O . LYS A 1 201 ? -14.662 -12.953 2.633 1.00 95.19 201 LYS A O 1
ATOM 1664 N N . GLU A 1 202 ? -16.055 -13.219 4.375 1.00 95.12 202 GLU A N 1
ATOM 1665 C CA . GLU A 1 202 ? -16.633 -11.881 4.274 1.00 95.12 202 GLU A CA 1
ATOM 1666 C C . GLU A 1 202 ? -15.716 -10.818 4.907 1.00 95.12 202 GLU A C 1
ATOM 1668 O O . GLU A 1 202 ? -15.108 -11.068 5.957 1.00 95.12 202 GLU A O 1
ATOM 1673 N N . PRO A 1 203 ? -15.596 -9.635 4.281 1.00 96.50 203 PRO A N 1
ATOM 1674 C CA . PRO A 1 203 ? -14.812 -8.532 4.818 1.00 96.50 203 PRO A CA 1
ATOM 1675 C C . PRO A 1 203 ? -15.521 -7.900 6.028 1.00 96.50 203 PRO A C 1
ATOM 1677 O O . PRO A 1 203 ? -16.748 -7.850 6.091 1.00 96.50 203 PRO A O 1
ATOM 1680 N N . SER A 1 204 ? -14.769 -7.387 7.005 1.00 97.62 204 SER A N 1
ATOM 1681 C CA . SER A 1 204 ? -15.345 -6.830 8.234 1.00 97.62 204 SER A CA 1
ATOM 1682 C C . SER A 1 204 ? -14.554 -5.615 8.713 1.00 97.62 204 SER A C 1
ATOM 1684 O O . SER A 1 204 ? -13.522 -5.750 9.373 1.00 97.62 204 SER A O 1
ATOM 1686 N N . ILE A 1 205 ? -15.130 -4.423 8.521 1.00 97.88 205 ILE A N 1
ATOM 1687 C CA . ILE A 1 205 ? -14.537 -3.125 8.890 1.00 97.88 205 ILE A CA 1
ATOM 1688 C C . ILE A 1 205 ? -13.922 -3.133 10.296 1.00 97.88 205 ILE A C 1
ATOM 1690 O O . ILE A 1 205 ? -12.780 -2.723 10.481 1.00 97.88 205 ILE A O 1
ATOM 1694 N N . ARG A 1 206 ? -14.649 -3.639 11.301 1.00 97.19 206 ARG A N 1
ATOM 1695 C CA . ARG A 1 206 ? -14.178 -3.664 12.696 1.00 97.19 206 ARG A CA 1
ATOM 1696 C C . ARG A 1 206 ? -12.935 -4.540 12.881 1.00 97.19 206 ARG A C 1
ATOM 1698 O O . ARG A 1 206 ? -12.013 -4.157 13.597 1.00 97.19 206 ARG A O 1
ATOM 1705 N N . PHE A 1 207 ? -12.944 -5.729 12.284 1.00 97.31 207 PHE A N 1
ATOM 1706 C CA . PHE A 1 207 ? -11.834 -6.679 12.377 1.00 97.31 207 PHE A CA 1
ATOM 1707 C C . PHE A 1 207 ? -10.627 -6.171 11.590 1.00 97.31 207 PHE A C 1
ATOM 1709 O O . PHE A 1 207 ? -9.522 -6.145 12.119 1.00 97.31 207 PHE A O 1
ATOM 1716 N N . ASP A 1 208 ? -10.853 -5.691 10.372 1.00 98.00 208 ASP A N 1
ATOM 1717 C CA . ASP A 1 208 ? -9.795 -5.269 9.463 1.00 98.00 208 ASP A CA 1
ATOM 1718 C C . ASP A 1 208 ? -9.138 -3.961 9.929 1.00 98.00 208 ASP A C 1
ATOM 1720 O O . ASP A 1 208 ? -7.921 -3.822 9.855 1.00 98.00 208 ASP A O 1
ATOM 1724 N N . MET A 1 209 ? -9.890 -3.042 10.549 1.00 97.94 209 MET A N 1
ATOM 1725 C CA . MET A 1 209 ? -9.302 -1.871 11.211 1.00 97.94 209 MET A CA 1
ATOM 1726 C C . MET A 1 209 ? -8.414 -2.266 12.403 1.00 97.94 209 MET A C 1
ATOM 1728 O O . MET A 1 209 ? -7.329 -1.709 12.597 1.00 97.94 209 MET A O 1
ATOM 1732 N N . LYS A 1 210 ? -8.841 -3.259 13.196 1.00 97.00 210 LYS A N 1
ATOM 1733 C CA . LYS A 1 210 ? -8.016 -3.808 14.282 1.00 97.00 210 LYS A CA 1
ATOM 1734 C C . LYS A 1 210 ? -6.758 -4.481 13.727 1.00 97.00 210 LYS A C 1
ATOM 1736 O O . LYS A 1 210 ? -5.679 -4.263 14.270 1.00 97.00 210 LYS A O 1
ATOM 1741 N N . GLU A 1 211 ? -6.883 -5.237 12.638 1.00 97.50 211 GLU A N 1
ATOM 1742 C CA . GLU A 1 211 ? -5.763 -5.876 11.942 1.00 97.50 211 GLU A CA 1
ATOM 1743 C C . GLU A 1 211 ? -4.733 -4.836 11.481 1.00 97.50 211 GLU A C 1
ATOM 1745 O O . GLU A 1 211 ? -3.543 -5.043 11.711 1.00 97.50 211 GLU A O 1
ATOM 1750 N N . ILE A 1 212 ? -5.158 -3.699 10.912 1.00 98.12 212 ILE A N 1
ATOM 1751 C CA . ILE A 1 212 ? -4.255 -2.608 10.499 1.00 98.12 212 ILE A CA 1
ATOM 1752 C C . ILE A 1 212 ? -3.436 -2.101 11.691 1.00 98.12 212 ILE A C 1
ATOM 1754 O O . ILE A 1 212 ? -2.202 -2.019 11.609 1.00 98.12 212 ILE A O 1
ATOM 1758 N N . ASN A 1 213 ? -4.115 -1.784 12.797 1.00 95.88 213 ASN A N 1
ATOM 1759 C CA . ASN A 1 213 ? -3.502 -1.258 14.014 1.00 95.88 213 ASN A CA 1
ATOM 1760 C C . ASN A 1 213 ? -2.508 -2.271 14.606 1.00 95.88 213 ASN A C 1
ATOM 1762 O O . ASN A 1 213 ? -1.317 -1.976 14.730 1.00 95.88 213 ASN A O 1
ATOM 1766 N N . THR A 1 214 ? -2.957 -3.503 14.852 1.00 96.00 214 THR A N 1
ATOM 1767 C CA . THR A 1 214 ? -2.125 -4.577 15.405 1.00 96.00 214 THR A CA 1
ATOM 1768 C C . THR A 1 214 ? -0.950 -4.928 14.492 1.00 96.00 214 THR A C 1
ATOM 1770 O O . THR A 1 214 ? 0.174 -5.056 14.968 1.00 96.00 214 THR A O 1
ATOM 1773 N N . THR A 1 215 ? -1.160 -5.028 13.180 1.00 96.81 215 THR A N 1
ATOM 1774 C CA . THR A 1 215 ? -0.101 -5.363 12.217 1.00 96.81 215 THR A CA 1
ATOM 1775 C C . THR A 1 215 ? 0.979 -4.286 12.176 1.00 96.81 215 THR A C 1
ATOM 1777 O O . THR A 1 215 ? 2.164 -4.612 12.247 1.00 96.81 215 THR A O 1
ATOM 1780 N N . SER A 1 216 ? 0.590 -3.008 12.133 1.00 96.44 216 SER A N 1
ATOM 1781 C CA . SER A 1 216 ? 1.546 -1.895 12.164 1.00 96.44 216 SER A CA 1
ATOM 1782 C C . SER A 1 216 ? 2.362 -1.866 13.461 1.00 96.44 216 SER A C 1
ATOM 1784 O O . SER A 1 216 ? 3.579 -1.691 13.404 1.00 96.44 216 SER A O 1
ATOM 1786 N N . TYR A 1 217 ? 1.726 -2.140 14.607 1.00 95.19 217 TYR A N 1
ATOM 1787 C CA . TYR A 1 217 ? 2.407 -2.237 15.896 1.00 95.19 217 TYR A CA 1
ATOM 1788 C C . TYR A 1 217 ? 3.398 -3.398 15.926 1.00 95.19 217 TYR A C 1
ATOM 1790 O O . TYR A 1 217 ? 4.554 -3.212 16.284 1.00 95.19 217 TYR A O 1
ATOM 1798 N N . LEU A 1 218 ? 2.979 -4.592 15.497 1.00 94.88 218 LEU A N 1
ATOM 1799 C CA . LEU A 1 218 ? 3.851 -5.765 15.454 1.00 94.88 218 LEU A CA 1
ATOM 1800 C C . LEU A 1 218 ? 5.046 -5.544 14.525 1.00 94.88 218 LEU A C 1
ATOM 1802 O O . LEU A 1 218 ? 6.146 -6.013 14.809 1.00 94.88 218 LEU A O 1
ATOM 1806 N N . TRP A 1 219 ? 4.859 -4.850 13.404 1.00 95.25 219 TRP A N 1
ATOM 1807 C CA . TRP A 1 219 ? 5.957 -4.518 12.500 1.00 95.25 219 TRP A CA 1
ATOM 1808 C C . TRP A 1 219 ? 6.959 -3.560 13.132 1.00 95.25 219 TRP A C 1
ATOM 1810 O O . TRP A 1 219 ? 8.162 -3.768 12.974 1.00 95.25 219 TRP A O 1
ATOM 1820 N N . LEU A 1 220 ? 6.457 -2.559 13.852 1.00 93.56 220 LEU A N 1
ATOM 1821 C CA . LEU A 1 220 ? 7.254 -1.599 14.596 1.00 93.56 220 LEU A CA 1
ATOM 1822 C C . LEU A 1 220 ? 8.018 -2.282 15.737 1.00 93.56 220 LEU A C 1
ATOM 1824 O O . LEU A 1 220 ? 9.245 -2.303 15.711 1.00 93.56 220 LEU A O 1
ATOM 1828 N N . ALA A 1 221 ? 7.305 -2.932 16.660 1.00 91.38 221 ALA A N 1
ATOM 1829 C CA . ALA A 1 221 ? 7.854 -3.575 17.852 1.00 91.38 221 ALA A CA 1
ATOM 1830 C C . ALA A 1 221 ? 8.927 -4.625 17.524 1.00 91.38 221 ALA A C 1
ATOM 1832 O O . ALA A 1 221 ? 9.965 -4.670 18.172 1.00 91.38 221 ALA A O 1
ATOM 1833 N N . ASN A 1 222 ? 8.739 -5.426 16.469 1.00 89.81 222 ASN A N 1
ATOM 1834 C CA . ASN A 1 222 ? 9.732 -6.432 16.073 1.00 89.81 222 ASN A CA 1
ATOM 1835 C C . ASN A 1 222 ? 10.977 -5.849 15.379 1.00 89.81 222 ASN A C 1
ATOM 1837 O O . ASN A 1 222 ? 11.926 -6.587 15.114 1.00 89.81 222 ASN A O 1
ATOM 1841 N N . ARG A 1 223 ? 10.977 -4.561 15.013 1.00 88.62 223 ARG A N 1
ATOM 1842 C CA . ARG A 1 223 ? 12.102 -3.898 14.325 1.00 88.62 223 ARG A CA 1
ATOM 1843 C C . ARG A 1 223 ? 12.700 -2.734 15.103 1.00 88.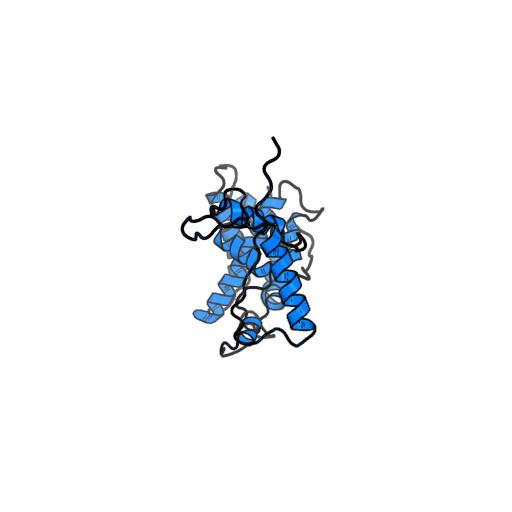62 223 ARG A C 1
ATOM 1845 O O . ARG A 1 223 ? 13.686 -2.153 14.652 1.00 88.62 223 ARG A O 1
ATOM 1852 N N . THR A 1 224 ? 12.141 -2.411 16.262 1.00 84.50 224 THR A N 1
ATOM 1853 C CA . THR A 1 224 ? 12.676 -1.419 17.190 1.00 84.50 224 THR A CA 1
ATOM 1854 C C . THR A 1 224 ? 13.001 -2.089 18.514 1.00 84.50 224 THR A C 1
ATOM 1856 O O . THR A 1 224 ? 12.115 -2.647 19.146 1.00 84.50 224 THR A O 1
ATOM 1859 N N . ASN A 1 225 ? 14.236 -1.947 18.995 1.00 67.94 225 ASN A N 1
ATOM 1860 C CA . ASN A 1 225 ? 14.631 -2.391 20.340 1.00 67.94 225 ASN A CA 1
ATOM 1861 C C . ASN A 1 225 ? 14.104 -1.464 21.461 1.00 67.94 225 ASN A C 1
ATOM 1863 O O . ASN A 1 225 ? 14.650 -1.469 22.561 1.00 67.94 225 ASN A O 1
ATOM 1867 N N . SER A 1 226 ? 13.109 -0.612 21.187 1.00 61.75 226 SER A N 1
ATOM 1868 C CA . SER A 1 226 ? 12.671 0.404 22.144 1.00 61.75 226 SER A CA 1
ATOM 1869 C C . SER A 1 226 ? 11.702 -0.184 23.166 1.00 61.75 226 SER A C 1
ATOM 1871 O O . SER A 1 226 ? 10.602 -0.609 22.818 1.00 61.75 226 SER A O 1
ATOM 1873 N N . SER A 1 227 ? 12.099 -0.142 24.436 1.00 57.72 227 SER A N 1
ATOM 1874 C CA . SER A 1 227 ? 11.248 -0.403 25.601 1.00 57.72 227 SER A CA 1
ATOM 1875 C C . SER A 1 227 ? 10.155 0.657 25.806 1.00 57.72 227 SER A C 1
ATOM 1877 O O . SER A 1 227 ? 9.276 0.467 26.641 1.00 57.72 227 SER A O 1
ATOM 1879 N N . GLU A 1 228 ? 10.175 1.763 25.052 1.00 58.66 228 GLU A N 1
ATOM 1880 C CA . GLU A 1 228 ? 9.208 2.864 25.177 1.00 58.66 228 GLU A CA 1
ATOM 1881 C C . GLU A 1 228 ? 7.934 2.670 24.336 1.00 58.66 228 GLU A C 1
ATOM 1883 O O . GLU A 1 228 ? 6.979 3.445 24.462 1.00 58.66 228 GLU A O 1
ATOM 1888 N N . LEU A 1 229 ? 7.898 1.640 23.483 1.00 71.69 229 LEU A N 1
ATOM 1889 C CA . LEU A 1 229 ? 6.828 1.412 22.512 1.00 71.69 229 LEU A CA 1
ATOM 1890 C C . LEU A 1 229 ? 5.686 0.568 23.093 1.00 71.69 229 LEU A C 1
ATOM 1892 O O . LEU A 1 229 ? 5.476 -0.602 22.767 1.00 71.69 229 LEU A O 1
ATOM 1896 N N . ASP A 1 230 ? 4.929 1.209 23.976 1.00 84.31 230 ASP A N 1
ATOM 1897 C CA . ASP A 1 230 ? 3.749 0.625 24.601 1.00 84.31 230 ASP A CA 1
ATOM 1898 C C . ASP A 1 230 ? 2.557 0.552 23.626 1.00 84.31 230 ASP A C 1
ATOM 1900 O O . ASP A 1 230 ? 2.218 1.519 22.932 1.00 84.31 230 ASP A O 1
ATOM 1904 N N . TRP A 1 231 ? 1.881 -0.598 23.613 1.00 88.12 231 TRP A N 1
ATOM 1905 C CA . TRP A 1 231 ? 0.650 -0.824 22.858 1.00 88.12 231 TRP A CA 1
ATOM 1906 C C . TRP A 1 231 ? -0.425 0.215 23.192 1.00 88.12 231 TRP A C 1
ATOM 1908 O O . TRP A 1 231 ? -1.152 0.649 22.296 1.00 88.12 231 TRP A O 1
ATOM 1918 N N . THR A 1 232 ? -0.538 0.655 24.450 1.00 87.25 232 THR A N 1
ATOM 1919 C CA . THR A 1 232 ? -1.572 1.635 24.830 1.00 87.25 232 THR A CA 1
ATOM 1920 C C . THR A 1 232 ? -1.333 2.999 24.171 1.00 87.25 232 THR A C 1
ATOM 1922 O O . THR A 1 232 ? -2.263 3.611 23.634 1.00 87.25 232 THR A O 1
ATOM 1925 N N . LYS A 1 233 ? -0.070 3.438 24.101 1.00 87.25 233 LYS A N 1
ATOM 1926 C CA . LYS A 1 233 ? 0.336 4.673 23.415 1.00 87.25 233 LYS A CA 1
ATOM 1927 C C . LYS A 1 233 ? 0.143 4.575 21.903 1.00 87.25 233 LYS A C 1
ATOM 1929 O O . LYS A 1 233 ? -0.342 5.525 21.291 1.00 87.25 233 LYS A O 1
ATOM 1934 N N . TRP A 1 234 ? 0.478 3.427 21.308 1.00 90.88 234 TRP A N 1
ATOM 1935 C CA . TRP A 1 234 ? 0.303 3.194 19.871 1.00 90.88 234 TRP A CA 1
ATOM 1936 C C . TRP A 1 234 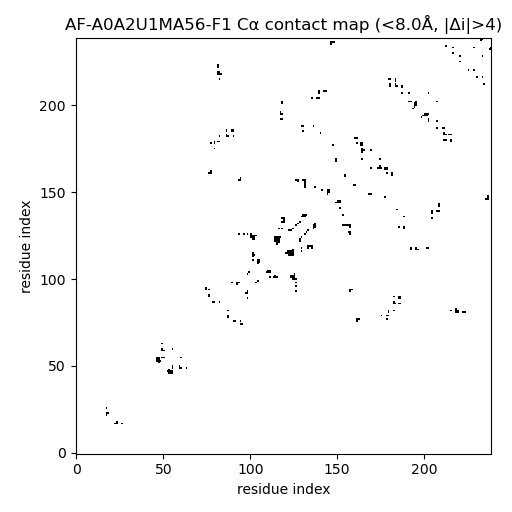? -1.172 3.134 19.468 1.00 90.88 234 TRP A C 1
ATOM 1938 O O . TRP A 1 234 ? -1.613 3.848 18.569 1.00 90.88 234 TRP A O 1
ATOM 1948 N N . SER A 1 235 ? -1.962 2.316 20.165 1.00 88.69 235 SER A N 1
ATOM 1949 C CA . SER A 1 235 ? -3.381 2.109 19.858 1.00 88.69 235 SER A CA 1
ATOM 1950 C C . SER A 1 235 ? -4.215 3.380 20.012 1.00 88.69 235 SER A C 1
ATOM 1952 O O . SER A 1 235 ? -5.178 3.556 19.273 1.00 88.69 235 SER A O 1
ATOM 1954 N N . SER A 1 236 ? -3.813 4.295 20.895 1.00 86.00 236 SER A N 1
ATOM 1955 C CA . SER A 1 236 ? -4.437 5.613 21.052 1.00 86.00 236 SER A CA 1
ATOM 1956 C C . SER A 1 236 ? -3.779 6.729 20.226 1.00 86.00 236 SER A C 1
ATOM 1958 O O . SER A 1 236 ? -4.264 7.860 20.231 1.00 86.00 236 SER A O 1
ATOM 1960 N N . PHE A 1 237 ? -2.688 6.419 19.515 1.00 86.44 237 PHE A N 1
ATOM 1961 C CA . PHE A 1 237 ? -1.878 7.361 18.735 1.00 86.44 237 PHE A CA 1
ATOM 1962 C C . PHE A 1 237 ? -1.494 8.634 19.530 1.00 86.44 237 PHE A C 1
ATOM 1964 O O . PHE A 1 237 ? -1.533 9.760 19.026 1.00 86.44 237 PHE A O 1
ATOM 1971 N N . ASN A 1 238 ? -1.159 8.448 20.814 1.00 76.94 238 ASN A N 1
ATOM 1972 C CA . ASN A 1 238 ? -0.941 9.506 21.814 1.00 76.94 238 ASN A CA 1
ATOM 1973 C C . ASN A 1 238 ? 0.530 9.686 22.235 1.00 76.94 238 ASN A C 1
ATOM 1975 O O . ASN A 1 238 ? 0.790 10.227 23.308 1.00 76.94 238 ASN A O 1
ATOM 1979 N N . TYR A 1 239 ? 1.483 9.219 21.431 1.00 62.75 239 TYR A N 1
ATOM 1980 C CA . TYR A 1 239 ? 2.911 9.421 21.691 1.00 62.75 239 TYR A CA 1
ATOM 1981 C C . TYR A 1 239 ? 3.451 10.695 21.039 1.00 62.75 239 TYR A C 1
ATOM 1983 O O . TYR A 1 239 ? 2.811 11.195 20.075 1.00 62.75 239 TYR A O 1
#

Foldseek 3Di:
DDDDDDDDDDDDPDPDDDDDPVSVVVVVVVVVVCVPDDDDPDDDDQFDPQDPVSDDDPVSVVVVCVVPPPDPPPQPQDDAPLAPPVLSVLLSCLQVQNDPQLVVCVVVVHDDPDQAQLQARPDGTGSQCLQFVPPLNLLLQQVLCVLLVHPDDGDNHSVCLRCVLVDPVHDVVCSSLSNLLSSLSSVLSVVQSVCCVPVVDHDDSVVSSVSSQVNSLVSNPVSDPDPVSDSVCSRNVPD

InterPro domains:
  IPR026960 Reverse transcriptase zinc-binding domain [PF13966] (56-141)

Organism: Artemisia annua (NCBI:txid35608)

Nearest PDB structures (foldseek):
  4r78-assembly1_A  TM=1.626E-01  e=7.268E+00  Streptococcus pneumoniae

Solvent-accessible surface area (backbone atoms only — not comparable to full-atom values): 14635 Å² total; per-residue (Å²): 134,85,79,79,77,85,81,83,79,87,83,78,88,66,92,69,75,74,82,49,72,67,47,47,51,52,51,53,54,51,52,61,64,50,71,78,61,78,88,67,98,64,82,91,74,90,59,32,83,75,33,96,84,28,58,82,44,72,66,41,51,52,54,45,50,64,74,67,57,86,63,83,86,76,80,74,67,82,77,52,89,49,41,56,67,69,41,45,53,48,50,48,30,48,58,70,73,63,59,90,32,44,54,58,32,47,75,69,70,47,92,69,99,65,46,58,24,84,76,65,71,78,48,66,21,34,68,64,33,56,65,50,65,28,64,57,34,41,52,49,50,51,51,48,30,58,55,69,71,43,80,91,74,83,55,90,49,64,57,46,57,66,48,50,37,74,36,90,90,47,56,80,88,46,19,67,56,46,43,39,41,47,39,25,43,57,45,44,55,56,48,49,50,47,36,34,73,77,64,70,45,80,82,48,71,73,59,52,50,48,47,26,54,54,50,30,48,54,32,40,58,78,66,42,96,59,91,81,74,46,66,71,40,57,79,62,57,69,117